Protein AF-A0A9D8NYL5-F1 (afdb_monomer)

Solvent-accessible surface area (backbone atoms only — not comparable to full-atom values): 15376 Å² total; per-residue (Å²): 133,96,67,54,77,64,54,52,49,54,50,53,51,52,52,52,50,53,56,59,52,73,76,62,84,65,88,50,66,69,62,37,53,53,50,50,44,51,47,65,77,65,43,76,79,63,76,81,79,84,83,71,88,75,78,78,80,55,73,66,51,35,35,57,60,34,22,76,71,63,77,41,45,63,69,44,28,70,69,45,48,44,99,87,67,46,71,34,70,37,38,43,72,37,53,55,35,33,56,36,48,75,70,71,47,90,85,84,89,87,77,69,88,89,73,53,70,65,53,35,50,48,51,53,47,55,45,51,64,44,50,71,56,33,53,74,69,71,46,87,82,80,89,74,92,72,94,61,69,62,60,58,39,50,65,72,51,72,48,70,72,93,52,67,42,81,68,43,66,70,57,88,52,66,70,59,27,52,52,53,50,59,54,54,58,69,36,65,43,21,34,37,33,44,48,48,53,91,49,43,67,61,50,30,51,52,44,24,72,72,49,38,83,74,40,48,32,20,39,27,31,38,73,95,46,100,74,47,45,76,52,70,41,29,32,60,58,49,44,60,54,43,74,77,47,87,68,84,58,55,38,41,37,36,36,41,43,41,77,129

Secondary structure (DSSP, 8-state):
----HHHHHHHHHHHHHHHHHTT----SHHHHHHHHII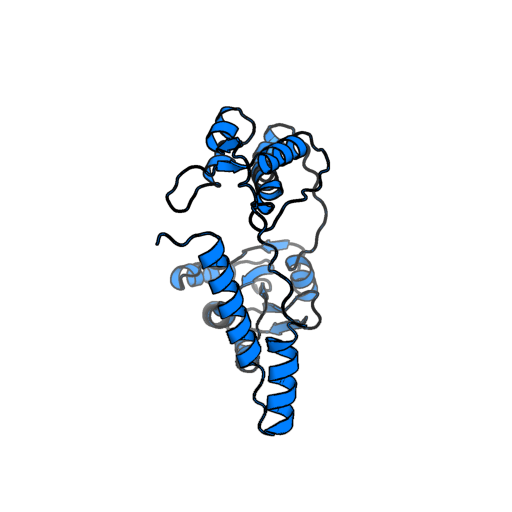IIIS-TT-PPP-----PPPPEEEEHHHHHHTTSS-HHHHHHSB-TTSPBPEEEHHHHHHHHHHHTT--------TTS-TTHHHHHHHHHHT-HHHHHHTT----PPP---SHHHHHHHHTS--SSEEEEEEPPSSHHHHHHHHHHHTT--SEEEEEE-HHHHHHHHHHHHHHHGGG--EEEEESTTSTT-EEEEE-HHHHHHHHHHS---S-EEEEEPPPP-

Nearest PDB structures (foldseek):
  3kwp-assembly1_A-2  TM=9.319E-01  e=5.518E-13  Levilactobacillus brevis ATCC 367
  5hw4-assembly1_A  TM=7.845E-01  e=2.016E-13  Escherichia coli K-12
  5hw4-assembly2_C-2  TM=7.619E-01  e=2.876E-13  Escherichia coli K-12
  5hw4-assembly1_B  TM=7.667E-01  e=2.270E-13  Escherichia coli K-12
  3ffy-assembly1_A-2  TM=9.075E-01  e=1.928E-11  Bacteroides fragilis NCTC 9343

Foldseek 3Di:
DDDDPVSVQVVVQVVVVVVVVVVDDDPDPVVVVVCCCCCPVVVPPDDRPPPDDDDDFAWDAWLVVCCVVVLFPPVLQQVQADPVRHTDIAGPLLVVLSVCVVVVHDDDDDDDPPNPVVSSPPSNCVRCVVVVVCVVVVNDDDDDDDDDPVPVLVVVWPADVPDEAEPEEADPDLVSSLVVLLVQLQAQAKYKYKDFLVCLLVSLVSQCVRNPQQWKKWKWWPPPDPPTDIDIGGSVVVSVVCVVPRDHGIIIIIIHGNDD

Radius of gyration: 28.7 Å; Cα contacts (8 Å, |Δi|>4): 311; chains: 1; bounding box: 84×34×58 Å

Mean predicted aligned error: 17.11 Å

Sequence (260 aa):
MNGSLFDLHESVLTDYENFVRSFFTITDERAREFVERTLFDEAELWPEPLLQLSPSYARAASVDELAAAGTITSEAAALFRTTNGSPFYLYQHQVEALEKALKAESYVVTSGTGSGKSLTYFLPIIDNLIVQQAIANGIRVIPIPGVSSLMPALIASGFPIDSFVFHGFLSPKREERIAELKQLRKEPRTTVIMETPYRLAQVLKDLASVFGESRNLCIAFDVTLPTEEFLRGTPTDLLRRLEKQKRKGEFVIVLGPARR

pLDDT: mean 83.98, std 11.23, range [43.16, 97.5]

Structure (mmCIF, N/CA/C/O backbone):
data_AF-A0A9D8NYL5-F1
#
_entry.id   AF-A0A9D8NYL5-F1
#
loop_
_atom_site.group_PDB
_atom_site.id
_atom_site.type_symbol
_atom_site.label_atom_id
_atom_site.label_alt_id
_atom_site.label_comp_id
_atom_site.label_asym_id
_atom_site.label_entity_id
_atom_site.label_seq_id
_atom_site.pdbx_PDB_ins_code
_atom_site.Cartn_x
_atom_site.Cartn_y
_atom_site.Cartn_z
_atom_site.occupancy
_atom_site.B_iso_or_equiv
_atom_site.auth_seq_id
_atom_site.auth_comp_id
_atom_site.auth_asym_id
_atom_site.auth_atom_id
_atom_site.pdbx_PDB_model_num
ATOM 1 N N . MET A 1 1 ? 42.271 18.006 -10.649 1.00 43.16 1 MET A N 1
ATOM 2 C CA . MET A 1 1 ? 43.424 17.287 -10.075 1.00 43.16 1 MET A CA 1
ATOM 3 C C . MET A 1 1 ? 43.955 16.377 -11.166 1.00 43.16 1 MET A C 1
ATOM 5 O O . MET A 1 1 ? 43.228 15.487 -11.578 1.00 43.16 1 MET A O 1
ATOM 9 N N . ASN A 1 2 ? 45.138 16.681 -11.706 1.00 50.22 2 ASN A N 1
ATOM 10 C CA . ASN A 1 2 ? 45.802 15.871 -12.731 1.00 50.22 2 ASN A CA 1
ATOM 11 C C . ASN A 1 2 ? 46.626 14.785 -12.028 1.00 50.22 2 ASN A C 1
ATOM 13 O O . ASN A 1 2 ? 47.821 14.974 -11.838 1.00 50.22 2 ASN A O 1
ATOM 17 N N . GLY A 1 3 ? 45.971 13.712 -11.587 1.00 59.53 3 GLY A N 1
ATOM 18 C CA . GLY A 1 3 ? 46.656 12.479 -11.194 1.00 59.53 3 GLY A CA 1
ATOM 19 C C . GLY A 1 3 ? 46.652 11.512 -12.374 1.00 59.53 3 GLY A C 1
ATOM 20 O O . GLY A 1 3 ? 45.635 11.392 -13.062 1.00 59.53 3 GLY A O 1
ATOM 21 N N . SER A 1 4 ? 47.781 10.869 -12.650 1.00 78.88 4 SER A N 1
ATOM 22 C CA . SER A 1 4 ? 47.865 9.778 -13.619 1.00 78.88 4 SER A CA 1
ATOM 23 C C . SER A 1 4 ? 47.047 8.563 -13.139 1.00 78.88 4 SER A C 1
ATOM 25 O O . SER A 1 4 ? 46.701 8.457 -11.963 1.00 78.88 4 SER A O 1
ATOM 27 N N . LEU A 1 5 ? 46.729 7.619 -14.037 1.00 70.56 5 LEU A N 1
ATOM 28 C CA . LEU A 1 5 ? 46.086 6.351 -13.649 1.00 70.56 5 LEU A CA 1
ATOM 29 C C . LEU A 1 5 ? 46.926 5.583 -12.610 1.00 70.56 5 LEU A C 1
ATOM 31 O O . LEU A 1 5 ? 46.361 4.890 -11.767 1.00 70.56 5 LEU A O 1
ATOM 35 N N . PHE A 1 6 ? 48.252 5.741 -12.654 1.00 74.56 6 PHE A N 1
ATOM 36 C CA . PHE A 1 6 ? 49.176 5.151 -11.689 1.00 74.56 6 PHE A CA 1
ATOM 37 C C . PHE A 1 6 ? 49.064 5.826 -10.320 1.00 74.56 6 PHE A C 1
ATOM 39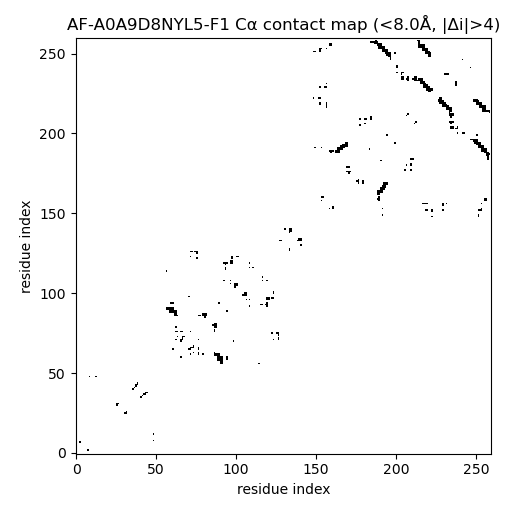 O O . PHE A 1 6 ? 49.033 5.136 -9.310 1.00 74.56 6 PHE A O 1
ATOM 46 N N . ASP A 1 7 ? 48.867 7.144 -10.282 1.00 76.50 7 ASP A N 1
ATOM 47 C CA . ASP A 1 7 ? 48.693 7.887 -9.028 1.00 76.50 7 ASP A CA 1
ATOM 48 C C . ASP A 1 7 ? 47.373 7.488 -8.341 1.00 76.50 7 ASP A C 1
ATOM 50 O O . ASP A 1 7 ? 47.299 7.359 -7.120 1.00 76.50 7 ASP A O 1
ATOM 54 N N . LEU A 1 8 ? 46.316 7.247 -9.131 1.00 76.12 8 LEU A N 1
ATOM 55 C CA . LEU A 1 8 ? 45.049 6.714 -8.624 1.00 76.12 8 LEU A CA 1
ATOM 56 C C . LEU A 1 8 ? 45.215 5.281 -8.104 1.00 76.12 8 LEU A C 1
ATOM 58 O O . LEU A 1 8 ? 44.651 4.938 -7.070 1.00 76.12 8 LEU A O 1
ATOM 62 N N . HIS A 1 9 ? 45.976 4.452 -8.817 1.00 74.25 9 HIS A N 1
ATOM 63 C CA . HIS A 1 9 ? 46.262 3.081 -8.412 1.00 74.25 9 HIS A CA 1
ATOM 64 C C . HIS A 1 9 ? 47.015 3.031 -7.074 1.00 74.25 9 HIS A C 1
ATOM 66 O O . HIS A 1 9 ? 46.570 2.341 -6.158 1.00 74.25 9 HIS A O 1
ATOM 72 N N . GLU A 1 10 ? 48.085 3.817 -6.928 1.00 77.75 10 GLU A N 1
ATOM 73 C CA . GLU A 1 10 ? 48.846 3.929 -5.677 1.00 77.75 10 GLU A CA 1
ATOM 74 C C . GLU A 1 10 ? 47.983 4.458 -4.526 1.00 77.75 10 GLU A C 1
ATOM 76 O O . GLU A 1 10 ? 48.029 3.922 -3.417 1.00 77.75 10 GLU A O 1
ATOM 81 N N . SER A 1 11 ? 47.137 5.460 -4.787 1.00 80.12 11 SER A N 1
ATOM 82 C CA . SER A 1 11 ? 46.210 5.993 -3.783 1.00 80.12 11 SER A CA 1
ATOM 83 C C . SER A 1 11 ? 45.203 4.940 -3.315 1.00 80.12 11 SER A C 1
ATOM 85 O O . SER A 1 11 ? 44.984 4.804 -2.115 1.00 80.12 11 SER A O 1
ATOM 87 N N . VAL A 1 12 ? 44.599 4.181 -4.235 1.00 78.75 12 VAL A N 1
ATOM 88 C CA . VAL A 1 12 ? 43.606 3.145 -3.898 1.00 78.75 12 VAL A CA 1
ATOM 89 C C . VAL A 1 12 ? 44.244 2.003 -3.111 1.00 78.75 12 VAL A C 1
ATOM 91 O O . VAL A 1 12 ? 43.645 1.517 -2.152 1.00 78.75 12 VAL A O 1
ATOM 94 N N . LEU A 1 13 ? 45.458 1.595 -3.488 1.00 74.94 13 LEU A N 1
ATOM 95 C CA . LEU A 1 13 ? 46.224 0.601 -2.741 1.00 74.94 13 LEU A CA 1
ATOM 96 C C . LEU A 1 13 ? 46.518 1.082 -1.320 1.00 74.94 13 LEU A C 1
ATOM 98 O O . LEU A 1 13 ? 46.230 0.362 -0.369 1.00 74.94 13 LEU A O 1
ATOM 102 N N . THR A 1 14 ? 46.998 2.318 -1.175 1.00 79.06 14 THR A N 1
ATOM 103 C CA . THR A 1 14 ? 47.317 2.923 0.128 1.00 79.06 14 THR A CA 1
ATOM 104 C C . THR A 1 14 ? 46.077 3.033 1.023 1.00 79.06 14 THR A C 1
ATOM 106 O O . THR A 1 14 ? 46.125 2.723 2.214 1.00 79.06 14 THR A O 1
ATOM 109 N N . ASP A 1 15 ? 44.936 3.443 0.466 1.00 79.88 15 ASP A N 1
ATOM 110 C CA . ASP A 1 15 ? 43.680 3.557 1.213 1.00 79.88 15 ASP A CA 1
ATOM 111 C C . ASP A 1 15 ? 43.168 2.191 1.683 1.00 79.88 15 ASP A C 1
ATOM 113 O O . ASP A 1 15 ? 42.735 2.040 2.830 1.00 79.88 15 ASP A O 1
ATOM 117 N N . TYR A 1 16 ? 43.245 1.180 0.816 1.00 75.50 16 TYR A N 1
ATOM 118 C CA . TYR A 1 16 ? 42.877 -0.188 1.165 1.00 75.50 16 TYR A CA 1
ATOM 119 C C . TYR A 1 16 ? 43.828 -0.774 2.221 1.00 75.50 16 TYR A C 1
ATOM 121 O O . TYR A 1 16 ? 43.370 -1.412 3.171 1.00 75.50 16 TYR A O 1
ATOM 129 N N . GLU A 1 17 ? 45.127 -0.479 2.123 1.00 75.75 17 GLU A N 1
ATOM 130 C CA . GLU A 1 17 ? 46.135 -0.855 3.115 1.00 75.75 17 GLU A CA 1
ATOM 131 C C . GLU A 1 17 ? 45.796 -0.306 4.505 1.00 75.75 17 GLU A C 1
ATOM 133 O O . GLU A 1 17 ? 45.700 -1.050 5.487 1.00 75.75 17 GLU A O 1
ATOM 138 N N . ASN A 1 18 ? 45.533 0.998 4.576 1.00 79.00 18 ASN A N 1
ATOM 139 C CA . ASN A 1 18 ? 45.166 1.687 5.808 1.00 79.00 18 ASN A CA 1
ATOM 140 C C . ASN A 1 18 ? 43.851 1.161 6.398 1.00 79.00 18 ASN A C 1
ATOM 142 O O . ASN A 1 18 ? 43.742 0.982 7.615 1.00 79.00 18 ASN A O 1
ATOM 146 N N . PHE A 1 19 ? 42.860 0.878 5.548 1.00 79.19 19 PHE A N 1
ATOM 147 C CA . PHE A 1 19 ? 41.596 0.287 5.974 1.00 79.19 19 PHE A CA 1
ATOM 148 C C . PHE A 1 19 ? 41.812 -1.073 6.640 1.00 79.19 19 PHE A C 1
ATOM 150 O O . PHE A 1 19 ? 41.342 -1.282 7.756 1.00 79.19 19 PHE A O 1
ATOM 157 N N . VAL A 1 20 ? 42.562 -1.979 6.012 1.00 74.25 20 VAL A N 1
ATOM 158 C CA . VAL A 1 20 ? 42.833 -3.314 6.565 1.00 74.25 20 VAL A CA 1
ATOM 159 C C . VAL A 1 20 ? 43.641 -3.219 7.863 1.00 74.25 20 VAL A C 1
ATOM 161 O O . VAL A 1 20 ? 43.282 -3.871 8.845 1.00 74.25 20 VAL A O 1
ATOM 164 N N . ARG A 1 21 ? 44.662 -2.347 7.926 1.00 74.06 21 ARG A N 1
ATOM 165 C CA . ARG A 1 21 ? 45.440 -2.086 9.155 1.00 74.06 21 ARG A CA 1
ATOM 166 C C . ARG A 1 21 ? 44.553 -1.665 10.326 1.00 74.06 21 ARG A C 1
ATOM 168 O O . ARG A 1 21 ? 44.798 -2.087 11.452 1.00 74.06 21 ARG A O 1
ATOM 175 N N . SER A 1 22 ? 43.498 -0.891 10.069 1.00 78.19 22 SER A N 1
ATOM 176 C CA . SER A 1 22 ? 42.594 -0.419 11.125 1.00 78.19 22 SER A CA 1
ATOM 177 C C . SER A 1 22 ? 41.859 -1.540 11.880 1.00 78.19 22 SER A C 1
ATOM 179 O O . SER A 1 22 ? 41.421 -1.321 13.009 1.00 78.19 22 SER A O 1
ATOM 181 N N . PHE A 1 23 ? 41.767 -2.751 11.313 1.00 74.56 23 PHE A N 1
ATOM 182 C CA . PHE A 1 23 ? 41.133 -3.904 11.966 1.00 74.56 23 PHE A CA 1
ATOM 183 C C . PHE A 1 23 ? 42.079 -4.716 12.858 1.00 74.56 23 PHE A C 1
ATOM 185 O O . PHE A 1 23 ? 41.606 -5.527 13.657 1.00 74.56 23 PHE A O 1
ATOM 192 N N . PHE A 1 24 ? 43.394 -4.505 12.763 1.00 72.88 24 PHE A N 1
ATOM 193 C CA . PHE A 1 24 ? 44.385 -5.260 13.525 1.00 72.88 24 PHE A CA 1
ATOM 194 C C . PHE A 1 24 ? 45.033 -4.376 14.590 1.00 72.88 24 PHE A C 1
ATOM 196 O O . PHE A 1 24 ? 45.912 -3.570 14.312 1.00 72.88 24 PHE A O 1
ATOM 203 N N . THR A 1 25 ? 44.623 -4.552 15.848 1.00 74.75 25 THR A N 1
ATOM 204 C CA . THR A 1 25 ? 45.358 -4.013 17.003 1.00 74.75 25 THR A CA 1
ATOM 205 C C . THR A 1 25 ? 46.024 -5.176 17.727 1.00 74.75 25 THR A C 1
ATOM 207 O O . THR A 1 25 ? 45.371 -5.899 18.477 1.00 74.75 25 THR A O 1
ATOM 210 N N . ILE A 1 26 ? 47.315 -5.394 17.472 1.00 79.25 26 ILE A N 1
ATOM 211 C CA . ILE A 1 26 ? 48.075 -6.510 18.049 1.00 79.25 26 ILE A CA 1
ATOM 212 C C . ILE A 1 26 ? 48.988 -5.962 19.145 1.00 79.25 26 ILE A C 1
ATOM 214 O O . ILE A 1 26 ? 49.897 -5.186 18.873 1.00 79.25 26 ILE A O 1
ATOM 218 N N . THR A 1 27 ? 48.719 -6.345 20.394 1.00 81.75 27 THR A N 1
ATOM 219 C CA . THR A 1 27 ? 49.459 -5.857 21.573 1.00 81.75 27 THR A CA 1
ATOM 220 C C . THR A 1 27 ? 50.765 -6.620 21.821 1.00 81.75 27 THR A C 1
ATOM 222 O O . THR A 1 27 ? 51.651 -6.098 22.489 1.00 81.75 27 THR A O 1
ATOM 225 N N . ASP A 1 28 ? 50.893 -7.850 21.311 1.00 90.56 28 ASP A N 1
ATOM 226 C CA . ASP A 1 28 ? 52.136 -8.625 21.405 1.00 90.56 28 ASP A CA 1
ATOM 227 C C . ASP A 1 28 ? 53.086 -8.258 20.258 1.00 90.56 28 ASP A C 1
ATOM 229 O O . ASP A 1 28 ? 52.750 -8.408 19.083 1.00 90.56 28 ASP A O 1
ATOM 233 N N . GLU A 1 29 ? 54.285 -7.805 20.619 1.00 86.75 29 GLU A N 1
ATOM 234 C CA . GLU A 1 29 ? 55.286 -7.280 19.687 1.00 86.75 29 GLU A CA 1
ATOM 235 C C . GLU A 1 29 ? 55.712 -8.309 18.629 1.00 86.75 29 GLU A C 1
ATOM 237 O O . GLU A 1 29 ? 55.834 -7.980 17.453 1.00 86.75 29 GLU A O 1
ATOM 242 N N . ARG A 1 30 ? 55.863 -9.584 19.013 1.00 87.56 30 ARG A N 1
ATOM 243 C CA . ARG A 1 30 ? 56.324 -10.643 18.100 1.00 87.56 30 ARG A CA 1
ATOM 244 C C . ARG A 1 30 ? 55.241 -11.030 17.105 1.00 87.56 30 ARG A C 1
ATOM 246 O O . ARG A 1 30 ? 55.533 -11.287 15.940 1.00 87.56 30 ARG A O 1
ATOM 253 N N . ALA A 1 31 ? 53.991 -11.081 17.561 1.00 81.50 31 ALA A N 1
ATOM 254 C CA . ALA A 1 31 ? 52.854 -11.324 16.682 1.00 81.50 31 ALA A CA 1
ATOM 255 C C . ALA A 1 31 ? 52.641 -10.154 15.710 1.00 81.50 31 ALA A C 1
ATOM 257 O O . ALA A 1 31 ? 52.355 -10.387 14.537 1.00 81.50 31 ALA A O 1
ATOM 258 N N . ARG A 1 32 ? 52.826 -8.913 16.178 1.00 84.25 32 ARG A N 1
ATOM 259 C CA . ARG A 1 32 ? 52.748 -7.710 15.344 1.00 84.25 32 ARG A CA 1
ATOM 260 C C . ARG A 1 32 ? 53.822 -7.722 14.257 1.00 84.25 32 ARG A C 1
ATOM 262 O O . ARG A 1 32 ? 53.479 -7.572 13.093 1.00 84.25 32 ARG A O 1
ATOM 269 N N . GLU A 1 33 ? 55.076 -7.989 14.616 1.00 82.75 33 GLU A N 1
ATOM 270 C CA . GLU A 1 33 ? 56.188 -8.090 13.659 1.00 82.75 33 GLU A CA 1
ATOM 271 C C . GLU A 1 33 ? 55.988 -9.219 12.639 1.00 82.75 33 GLU A C 1
ATOM 273 O O . GLU A 1 33 ? 56.252 -9.035 11.453 1.00 82.75 33 GLU A O 1
ATOM 278 N N . PHE A 1 34 ? 55.495 -10.386 13.071 1.00 82.75 34 PHE A N 1
ATOM 279 C CA . PHE A 1 34 ? 55.202 -11.499 12.165 1.00 82.75 34 PHE A CA 1
ATOM 280 C C . PHE A 1 34 ? 54.106 -11.139 11.155 1.00 82.75 34 PHE A C 1
ATOM 282 O O . PHE A 1 34 ? 54.269 -11.373 9.960 1.00 82.75 34 PHE A O 1
ATOM 289 N N . VAL A 1 35 ? 53.008 -10.546 11.633 1.00 76.75 35 VAL A N 1
ATOM 290 C CA . VAL A 1 35 ? 51.884 -10.135 10.786 1.00 76.75 35 VAL A CA 1
ATOM 291 C C . VAL A 1 35 ? 52.295 -9.000 9.851 1.00 76.75 35 VAL A C 1
ATOM 293 O O . VAL A 1 35 ? 51.979 -9.063 8.672 1.00 76.75 35 VAL A O 1
ATOM 296 N N . GLU A 1 36 ? 53.040 -7.997 10.319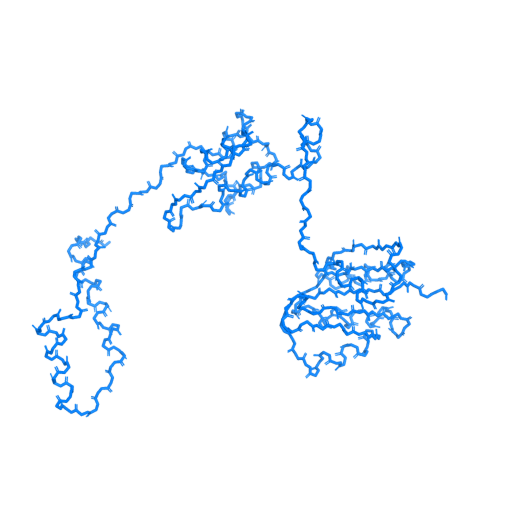 1.00 78.06 36 GLU A N 1
ATOM 297 C CA . GLU A 1 36 ? 53.541 -6.922 9.455 1.00 78.06 36 GLU A CA 1
ATOM 298 C C . GLU A 1 36 ? 54.456 -7.468 8.346 1.00 78.06 36 GLU A C 1
ATOM 300 O O . GLU A 1 36 ? 54.247 -7.158 7.174 1.00 78.06 36 GLU A O 1
ATOM 305 N N . ARG A 1 37 ? 55.402 -8.351 8.680 1.00 77.75 37 ARG A N 1
ATOM 306 C CA . ARG A 1 37 ? 56.305 -8.949 7.687 1.00 77.75 37 ARG A CA 1
ATOM 307 C C . ARG A 1 37 ? 55.551 -9.762 6.630 1.00 77.75 37 ARG A C 1
ATOM 309 O O . ARG A 1 37 ? 55.748 -9.552 5.438 1.00 77.75 37 ARG A O 1
ATOM 316 N N . THR A 1 38 ? 54.660 -10.661 7.044 1.00 73.31 38 THR A N 1
ATOM 317 C CA . THR A 1 38 ? 53.921 -11.523 6.105 1.00 73.31 38 THR A CA 1
ATOM 318 C C . THR A 1 38 ? 52.894 -10.745 5.274 1.00 73.31 38 THR A C 1
ATOM 320 O O . THR A 1 38 ? 52.685 -11.043 4.101 1.00 73.31 38 THR A O 1
ATOM 323 N N . LEU A 1 39 ? 52.270 -9.704 5.835 1.00 68.75 39 LEU A N 1
ATOM 324 C CA . LEU A 1 39 ? 51.302 -8.892 5.097 1.00 68.75 39 LEU A CA 1
ATOM 325 C C . LEU A 1 39 ? 51.950 -7.941 4.091 1.00 68.75 39 LEU A C 1
ATOM 327 O O . LEU A 1 39 ? 51.399 -7.767 3.006 1.00 68.75 39 LEU A O 1
ATOM 331 N N . PHE A 1 40 ? 53.060 -7.291 4.446 1.00 67.06 40 PHE A N 1
ATOM 332 C CA . PHE A 1 40 ? 53.574 -6.146 3.685 1.00 67.06 40 PHE A CA 1
ATOM 333 C C . PHE A 1 40 ? 54.871 -6.443 2.931 1.00 67.06 40 PHE A C 1
ATOM 335 O O . PHE A 1 40 ? 55.012 -5.972 1.806 1.00 67.06 40 PHE A O 1
ATOM 342 N N . ASP A 1 41 ? 55.772 -7.260 3.484 1.00 67.25 41 ASP A N 1
ATOM 343 C CA . ASP A 1 41 ? 57.029 -7.599 2.800 1.00 67.25 41 ASP A CA 1
ATOM 344 C C . ASP A 1 41 ? 56.838 -8.762 1.814 1.00 67.25 41 ASP A C 1
ATOM 346 O O . ASP A 1 41 ? 57.447 -8.786 0.745 1.00 67.25 41 ASP A O 1
ATOM 350 N N . GLU A 1 42 ? 55.970 -9.721 2.156 1.00 67.75 42 GLU A N 1
ATOM 351 C CA . GLU A 1 42 ? 55.671 -10.901 1.325 1.00 67.75 42 GLU A CA 1
ATOM 352 C C . GLU A 1 42 ? 54.437 -10.699 0.418 1.00 67.75 42 GLU A C 1
ATOM 354 O O . GLU A 1 42 ? 54.166 -11.526 -0.451 1.00 67.75 42 GLU A O 1
ATOM 359 N N . ALA A 1 43 ? 53.721 -9.576 0.582 1.00 59.31 43 ALA A N 1
ATOM 360 C CA . ALA A 1 43 ? 52.570 -9.137 -0.219 1.00 59.31 43 ALA A CA 1
ATOM 361 C C . ALA A 1 43 ? 51.434 -10.173 -0.396 1.00 59.31 43 ALA A C 1
ATOM 363 O O . ALA A 1 43 ? 50.641 -10.075 -1.333 1.00 59.31 43 ALA A O 1
ATOM 364 N N . GLU A 1 44 ? 51.298 -11.146 0.511 1.00 61.59 44 GLU A N 1
ATOM 365 C CA . GLU A 1 44 ? 50.371 -12.278 0.345 1.00 61.59 44 GLU A CA 1
ATOM 366 C C . GLU A 1 44 ? 48.879 -11.892 0.341 1.00 61.59 44 GLU A C 1
ATOM 368 O O . GLU A 1 44 ? 48.044 -12.670 -0.123 1.00 61.59 44 GLU A O 1
ATOM 373 N N . LEU A 1 45 ? 48.518 -10.700 0.831 1.00 59.47 45 LEU A N 1
ATOM 374 C CA . LEU A 1 45 ? 47.121 -10.276 0.990 1.00 59.47 45 LEU A CA 1
ATOM 375 C C . LEU A 1 45 ? 46.652 -9.166 0.032 1.00 59.47 45 LEU A C 1
ATOM 377 O O . LEU A 1 45 ? 45.487 -8.764 0.104 1.00 59.47 45 LEU A O 1
ATOM 381 N N . TRP A 1 46 ? 47.497 -8.723 -0.907 1.00 65.19 46 TRP A N 1
ATOM 382 C CA . TRP A 1 46 ? 47.186 -7.633 -1.845 1.00 65.19 46 TRP A CA 1
ATOM 383 C C . TRP A 1 46 ? 47.217 -8.124 -3.301 1.00 65.19 46 TRP A C 1
ATOM 385 O O . TRP A 1 46 ? 48.230 -7.974 -3.983 1.00 65.19 46 TRP A O 1
ATOM 395 N N . PRO A 1 47 ? 46.134 -8.721 -3.830 1.00 59.31 47 PRO A N 1
ATOM 396 C CA . PRO A 1 47 ? 46.043 -8.919 -5.272 1.00 59.31 47 PRO A CA 1
ATOM 397 C C . PRO A 1 47 ? 46.038 -7.551 -5.973 1.00 59.31 47 PRO A C 1
ATOM 399 O O . PRO A 1 47 ? 45.414 -6.612 -5.470 1.00 59.31 47 PRO A O 1
ATOM 402 N N . GLU A 1 48 ? 46.694 -7.431 -7.135 1.00 59.25 48 GLU A N 1
ATOM 403 C CA . GLU A 1 48 ? 46.638 -6.191 -7.922 1.00 59.25 48 GLU A CA 1
ATOM 404 C C . GLU A 1 48 ? 45.169 -5.792 -8.157 1.00 59.25 48 GLU A C 1
ATOM 406 O O . GLU A 1 48 ? 44.375 -6.619 -8.629 1.00 59.25 48 GLU A O 1
ATOM 411 N N . PRO A 1 49 ? 44.758 -4.554 -7.821 1.00 58.25 49 PRO A N 1
ATOM 412 C CA . PRO A 1 49 ? 43.376 -4.145 -7.979 1.00 58.25 49 PRO A CA 1
ATOM 413 C C . PRO A 1 49 ? 43.014 -4.186 -9.461 1.00 58.25 49 PRO A C 1
ATOM 415 O O . PRO A 1 49 ? 43.637 -3.534 -10.301 1.00 58.25 49 PRO A O 1
ATOM 418 N N . LEU A 1 50 ? 41.972 -4.954 -9.778 1.00 61.38 50 LEU A N 1
ATOM 419 C CA . LEU A 1 50 ? 41.456 -5.075 -11.133 1.00 61.38 50 LEU A CA 1
ATOM 420 C C . LEU A 1 50 ? 40.817 -3.743 -11.563 1.00 61.38 50 LEU A C 1
ATOM 422 O O . LEU A 1 50 ? 39.630 -3.496 -11.345 1.00 61.38 50 LEU A O 1
ATOM 426 N N . LEU A 1 51 ? 41.607 -2.872 -12.188 1.00 58.94 51 LEU A N 1
ATOM 427 C CA . LEU A 1 51 ? 41.133 -1.632 -12.797 1.00 58.94 51 LEU A CA 1
ATOM 428 C C . LEU A 1 51 ? 40.450 -1.947 -14.133 1.00 58.94 51 LEU A C 1
ATOM 430 O O . LEU A 1 51 ? 41.075 -1.972 -15.192 1.00 58.94 51 LEU A O 1
ATOM 434 N N . GLN A 1 52 ? 39.142 -2.197 -14.086 1.00 60.16 52 GLN A N 1
ATOM 435 C CA . GLN A 1 52 ? 38.335 -2.437 -15.278 1.00 60.16 52 GLN A CA 1
ATOM 436 C C . GLN A 1 52 ? 37.654 -1.145 -15.752 1.00 60.16 52 GLN A C 1
ATOM 438 O O . GLN A 1 52 ? 36.803 -0.579 -15.063 1.00 60.16 52 GLN A O 1
ATOM 443 N N . LEU A 1 53 ? 37.965 -0.707 -16.976 1.00 53.59 53 LEU A N 1
ATOM 444 C CA . LEU A 1 53 ? 37.195 0.332 -17.662 1.00 53.59 53 LEU A CA 1
ATOM 445 C C . LEU A 1 53 ? 35.809 -0.230 -18.003 1.00 53.59 53 LEU A C 1
ATOM 447 O O . LEU A 1 53 ? 35.667 -1.059 -18.900 1.00 53.59 53 LEU A O 1
ATOM 451 N N . SER A 1 54 ? 34.784 0.205 -17.274 1.00 57.59 54 SER A N 1
ATOM 452 C CA . SER A 1 54 ? 33.392 -0.092 -17.618 1.00 57.59 54 SER A CA 1
ATOM 453 C C . SER A 1 54 ? 32.909 0.949 -18.628 1.00 57.59 54 SER A C 1
ATOM 455 O O . SER A 1 54 ? 32.740 2.108 -18.243 1.00 57.59 54 SER A O 1
ATOM 457 N N . PRO A 1 55 ? 32.711 0.600 -19.912 1.00 59.19 55 PRO A N 1
ATOM 458 C CA . PRO A 1 55 ? 32.194 1.554 -20.880 1.00 59.19 55 PRO A CA 1
ATOM 459 C C . PRO A 1 55 ? 30.812 2.051 -20.445 1.00 59.19 55 PRO A C 1
ATOM 461 O O . PRO A 1 55 ? 29.966 1.279 -19.987 1.00 59.19 55 PRO A O 1
ATOM 464 N N . SER A 1 56 ? 30.585 3.355 -20.590 1.00 66.06 56 SER A N 1
ATOM 465 C CA . SER A 1 56 ? 29.288 3.980 -20.339 1.00 66.06 56 SER A CA 1
ATOM 466 C C . SER A 1 56 ? 28.212 3.326 -21.208 1.00 66.06 56 SER A C 1
ATOM 468 O O . SER A 1 56 ? 28.424 3.109 -22.401 1.00 66.06 56 SER A O 1
ATOM 470 N N . TYR A 1 57 ? 27.041 3.039 -20.638 1.00 76.75 57 TYR A N 1
ATOM 471 C CA . TYR A 1 57 ? 25.922 2.497 -21.410 1.00 76.75 57 TYR A CA 1
ATOM 472 C C . TYR A 1 57 ? 25.530 3.452 -22.548 1.00 76.75 57 TYR A C 1
ATOM 474 O O . TYR A 1 57 ? 25.358 4.654 -22.329 1.00 76.75 57 TYR A O 1
ATOM 482 N N . ALA A 1 58 ? 25.355 2.908 -23.755 1.00 82.50 58 ALA A N 1
ATOM 483 C CA . ALA A 1 58 ? 24.919 3.677 -24.915 1.00 82.50 58 ALA A CA 1
ATOM 484 C C . ALA A 1 58 ? 23.512 4.251 -24.684 1.00 82.50 58 ALA A C 1
ATOM 486 O O . ALA A 1 58 ? 22.592 3.519 -24.306 1.00 82.50 58 ALA A O 1
ATOM 487 N N . ARG A 1 59 ? 23.352 5.563 -24.889 1.00 87.75 59 ARG A N 1
ATOM 488 C CA . ARG A 1 59 ? 22.048 6.246 -24.895 1.00 87.75 59 ARG A CA 1
ATOM 489 C C . ARG A 1 59 ? 21.327 5.940 -26.207 1.00 87.75 59 ARG A C 1
ATOM 491 O O . ARG A 1 59 ? 21.984 5.833 -27.236 1.00 87.75 59 ARG A O 1
ATOM 498 N N . ALA A 1 60 ? 20.005 5.819 -26.147 1.00 91.19 60 ALA A N 1
ATOM 499 C CA . ALA A 1 60 ? 19.176 5.509 -27.308 1.00 91.19 60 ALA A CA 1
ATOM 500 C C . ALA A 1 60 ? 18.183 6.633 -27.611 1.00 91.19 60 ALA A C 1
ATOM 502 O O . ALA A 1 60 ? 18.393 7.384 -28.555 1.00 91.19 60 ALA A O 1
ATOM 503 N N . ALA A 1 61 ? 17.145 6.784 -26.788 1.00 93.50 61 ALA A N 1
ATOM 504 C CA . ALA A 1 61 ? 16.094 7.779 -26.989 1.00 93.50 61 ALA A CA 1
ATOM 505 C C . ALA A 1 61 ? 15.589 8.330 -25.653 1.00 93.50 61 ALA A C 1
ATOM 507 O O . ALA A 1 61 ? 15.678 7.672 -24.611 1.00 93.50 61 ALA A O 1
ATOM 508 N N . SER A 1 62 ? 15.048 9.539 -25.678 1.00 96.19 62 SER A N 1
ATOM 509 C CA . SER A 1 62 ? 14.278 10.112 -24.579 1.00 96.19 62 SER A CA 1
ATOM 510 C C . SER A 1 62 ? 12.842 9.601 -24.565 1.00 96.19 62 SER A C 1
ATOM 512 O O . SER A 1 62 ? 12.298 9.170 -25.580 1.00 96.19 62 SER A O 1
ATOM 514 N N . VAL A 1 63 ? 12.195 9.681 -23.403 1.00 94.31 63 VAL A N 1
ATOM 515 C CA . VAL A 1 63 ? 10.773 9.322 -23.281 1.00 94.31 63 VAL A CA 1
ATOM 516 C C . VAL A 1 63 ? 9.860 10.201 -24.147 1.00 94.31 63 VAL A C 1
ATOM 518 O O . VAL A 1 63 ? 8.824 9.728 -24.595 1.00 94.31 63 VAL A O 1
ATOM 521 N N . ASP A 1 64 ? 10.255 11.441 -24.447 1.00 97.00 64 ASP A N 1
ATOM 522 C CA . ASP A 1 64 ? 9.478 12.329 -25.321 1.00 97.00 64 ASP A CA 1
ATOM 523 C C . ASP A 1 64 ? 9.604 11.926 -26.791 1.00 97.00 64 ASP A C 1
ATOM 525 O O . ASP A 1 64 ? 8.610 11.913 -27.512 1.00 97.00 64 ASP A O 1
ATOM 529 N N . GLU A 1 65 ? 10.803 11.533 -27.229 1.00 96.75 65 GLU A N 1
ATOM 530 C CA . GLU A 1 65 ? 11.010 10.979 -28.572 1.00 96.75 65 GLU A CA 1
ATOM 531 C C . GLU A 1 65 ? 10.238 9.667 -28.750 1.00 96.75 65 GLU A C 1
ATOM 533 O O . GLU A 1 65 ? 9.616 9.455 -29.789 1.00 96.75 65 GLU A O 1
ATOM 538 N N . LEU A 1 66 ? 10.213 8.815 -27.720 1.00 93.94 66 LEU A N 1
ATOM 539 C CA . LEU A 1 66 ? 9.436 7.574 -27.738 1.00 93.94 66 LEU A CA 1
ATOM 540 C C . LEU A 1 66 ? 7.925 7.826 -27.758 1.00 93.94 66 LEU A C 1
ATOM 542 O O . LEU A 1 66 ? 7.210 7.113 -28.459 1.00 93.94 66 LEU A O 1
ATOM 546 N N . ALA A 1 67 ? 7.434 8.839 -27.040 1.00 92.94 67 ALA A N 1
ATOM 547 C CA . ALA A 1 67 ? 6.026 9.223 -27.098 1.00 92.94 67 ALA A CA 1
ATOM 548 C C . ALA A 1 67 ? 5.643 9.820 -28.457 1.00 92.94 67 ALA A C 1
ATOM 550 O O . ALA A 1 67 ? 4.617 9.457 -29.026 1.00 92.94 67 ALA A O 1
ATOM 551 N N . ALA A 1 68 ? 6.494 10.680 -29.023 1.00 95.25 68 ALA A N 1
ATOM 552 C CA . ALA A 1 68 ? 6.287 11.245 -30.354 1.00 95.25 68 ALA A CA 1
ATOM 553 C C . ALA A 1 68 ? 6.279 10.166 -31.452 1.00 95.25 68 ALA A C 1
ATOM 555 O O . ALA A 1 68 ? 5.540 10.284 -32.428 1.00 95.25 68 ALA A O 1
ATOM 556 N N . ALA A 1 69 ? 7.067 9.102 -31.277 1.00 92.81 69 ALA A N 1
ATOM 557 C CA . ALA A 1 69 ? 7.072 7.932 -32.151 1.00 92.81 69 ALA A CA 1
ATOM 558 C C . ALA A 1 69 ? 5.882 6.976 -31.921 1.00 92.81 69 ALA A C 1
ATOM 560 O O . ALA A 1 69 ? 5.715 6.025 -32.683 1.00 92.81 69 ALA A O 1
ATOM 561 N N . GLY A 1 70 ? 5.061 7.205 -30.889 1.00 88.38 70 GLY A N 1
ATOM 562 C CA . GLY A 1 70 ? 3.947 6.331 -30.509 1.00 88.38 70 GLY A CA 1
ATOM 563 C C . GLY A 1 70 ? 4.371 5.021 -29.836 1.00 88.38 70 GLY A C 1
ATOM 564 O O . GLY A 1 70 ? 3.549 4.122 -29.686 1.00 88.38 70 GLY A O 1
ATOM 565 N N . THR A 1 71 ? 5.641 4.895 -29.439 1.00 88.81 71 THR A N 1
ATOM 566 C CA . THR A 1 71 ? 6.177 3.713 -28.746 1.00 88.81 71 THR A CA 1
ATOM 567 C C . THR A 1 71 ? 5.680 3.631 -27.303 1.00 88.81 71 THR A C 1
ATOM 569 O O . THR A 1 71 ? 5.503 2.538 -26.778 1.00 88.81 71 THR A O 1
ATOM 572 N N . ILE A 1 72 ? 5.457 4.781 -26.665 1.00 89.06 72 ILE A N 1
ATOM 573 C CA . ILE A 1 72 ? 4.792 4.906 -25.361 1.00 89.06 72 ILE A CA 1
ATOM 574 C C . ILE A 1 72 ? 3.746 6.015 -25.433 1.00 89.06 72 ILE A C 1
ATOM 576 O O . ILE A 1 72 ? 3.746 6.836 -26.350 1.00 89.06 72 ILE A O 1
ATOM 580 N N . THR A 1 73 ? 2.868 6.074 -24.445 1.00 87.19 73 THR A N 1
ATOM 581 C CA . THR A 1 73 ? 1.900 7.159 -24.293 1.00 87.19 73 THR A CA 1
ATOM 582 C C . THR A 1 73 ? 2.565 8.467 -23.846 1.00 87.19 73 THR A C 1
ATOM 584 O O . THR A 1 73 ? 3.573 8.481 -23.130 1.00 87.19 73 THR A O 1
ATOM 587 N N . SER A 1 74 ? 1.972 9.600 -24.232 1.00 87.38 74 SER A N 1
ATOM 588 C CA . SER A 1 74 ? 2.401 10.933 -23.781 1.00 87.38 74 SER A CA 1
ATOM 589 C C . SER A 1 74 ? 2.283 11.085 -22.260 1.00 87.38 74 SER A C 1
ATOM 591 O O . SER A 1 74 ? 3.093 11.762 -21.625 1.00 87.38 74 SER A O 1
ATOM 593 N N . GLU A 1 75 ? 1.293 10.425 -21.661 1.00 85.50 75 GLU A N 1
ATOM 594 C CA . GLU A 1 75 ? 1.057 10.362 -20.223 1.00 85.50 75 GLU A CA 1
ATOM 595 C C . GLU A 1 75 ? 2.171 9.599 -19.505 1.00 85.50 75 GLU A C 1
ATOM 597 O O . GLU A 1 75 ? 2.680 10.081 -18.491 1.00 85.50 75 GLU A O 1
ATOM 602 N N . ALA A 1 76 ? 2.602 8.450 -20.042 1.00 86.44 76 ALA A N 1
ATOM 603 C CA . ALA A 1 76 ? 3.760 7.742 -19.514 1.00 86.44 76 ALA A CA 1
ATOM 604 C C . ALA A 1 76 ? 5.009 8.623 -19.603 1.00 86.44 76 ALA A C 1
ATOM 606 O O . ALA A 1 76 ? 5.689 8.810 -18.595 1.00 86.44 76 ALA A O 1
ATOM 607 N N . ALA A 1 77 ? 5.279 9.250 -20.753 1.00 90.88 77 ALA A N 1
ATOM 608 C CA . ALA A 1 77 ? 6.424 10.149 -20.895 1.00 90.88 77 ALA A CA 1
ATOM 609 C C . ALA A 1 77 ? 6.421 11.284 -19.855 1.00 90.88 77 ALA A C 1
ATOM 611 O O . ALA A 1 77 ? 7.459 11.558 -19.248 1.00 90.88 77 ALA A O 1
ATOM 612 N N . ALA A 1 78 ? 5.259 11.880 -19.569 1.00 89.00 78 ALA A N 1
ATOM 613 C CA . ALA A 1 78 ? 5.110 12.939 -18.570 1.00 89.00 78 ALA A CA 1
ATOM 614 C C . ALA A 1 78 ? 5.469 12.508 -17.132 1.00 89.00 78 ALA A C 1
ATOM 616 O O . ALA A 1 78 ? 5.860 13.357 -16.330 1.00 89.00 78 ALA A O 1
ATOM 617 N N . LEU A 1 79 ? 5.378 11.214 -16.805 1.00 87.62 79 LEU A N 1
ATOM 618 C CA . LEU A 1 79 ? 5.768 10.671 -15.497 1.00 87.62 79 LEU A CA 1
ATOM 619 C C . LEU A 1 79 ? 7.285 10.478 -15.367 1.00 87.62 79 LEU A C 1
ATOM 621 O O . LEU A 1 79 ? 7.840 10.617 -14.276 1.00 87.62 79 LEU A O 1
ATOM 625 N N . PHE A 1 80 ? 7.975 10.179 -16.468 1.00 89.56 80 PHE A N 1
ATOM 626 C CA . PHE A 1 80 ? 9.417 9.927 -16.473 1.00 89.56 80 PHE A CA 1
ATOM 627 C C . PHE A 1 80 ? 10.201 11.213 -16.755 1.00 89.56 80 PHE A C 1
ATOM 629 O O . PHE A 1 80 ? 10.708 11.454 -17.855 1.00 89.56 80 PHE A O 1
ATOM 636 N N . ARG A 1 81 ? 10.319 12.046 -15.717 1.00 91.25 81 ARG A N 1
ATOM 637 C CA . ARG A 1 81 ? 11.098 13.293 -15.716 1.00 91.25 81 ARG A CA 1
ATOM 638 C C . ARG A 1 81 ? 12.247 13.237 -14.716 1.00 91.25 81 ARG A C 1
ATOM 640 O O . ARG A 1 81 ? 12.185 12.545 -13.702 1.00 91.25 81 ARG A O 1
ATOM 647 N N . THR A 1 82 ? 13.310 13.977 -14.992 1.00 87.50 82 THR A N 1
ATOM 648 C CA . THR A 1 82 ? 14.379 14.248 -14.024 1.00 87.50 82 THR A CA 1
ATOM 649 C C . THR A 1 82 ? 13.901 15.246 -12.961 1.00 87.50 82 THR A C 1
ATOM 651 O O . THR A 1 82 ? 12.855 15.877 -13.098 1.00 87.50 82 THR A O 1
ATOM 654 N N . THR A 1 83 ? 14.673 15.436 -11.888 1.00 83.12 83 THR A N 1
ATOM 655 C CA . THR A 1 83 ? 14.315 16.349 -10.780 1.00 83.12 83 THR A CA 1
ATOM 656 C C . THR A 1 83 ? 14.157 17.813 -11.201 1.00 83.12 83 THR A C 1
ATOM 658 O O . THR A 1 83 ? 13.449 18.568 -10.545 1.00 83.12 83 THR A O 1
ATOM 661 N N . ASN A 1 84 ? 14.792 18.212 -12.303 1.00 88.88 84 ASN A N 1
ATOM 662 C CA . ASN A 1 84 ? 14.662 19.528 -12.932 1.00 88.88 84 ASN A CA 1
ATOM 663 C C . ASN A 1 84 ? 13.579 19.579 -14.031 1.00 88.88 84 ASN A C 1
ATOM 665 O O . ASN A 1 84 ? 13.479 20.581 -14.731 1.00 88.88 84 ASN A O 1
ATOM 669 N N . GLY A 1 85 ? 12.780 18.520 -14.198 1.00 87.62 85 GLY A N 1
ATOM 670 C CA . GLY A 1 85 ? 11.662 18.469 -15.143 1.00 87.62 85 GLY A CA 1
ATOM 671 C C . GLY A 1 85 ? 12.033 18.128 -16.590 1.00 87.62 85 GLY A C 1
ATOM 672 O O . GLY A 1 85 ? 11.141 18.060 -17.431 1.00 87.62 85 GLY A O 1
ATOM 673 N N . SER A 1 86 ? 13.310 17.892 -16.904 1.00 92.94 86 SER A N 1
ATOM 674 C CA . SER A 1 86 ? 13.731 17.436 -18.236 1.00 92.94 86 SER A CA 1
ATOM 675 C C . SER A 1 86 ? 13.270 15.992 -18.519 1.00 92.94 86 SER A C 1
ATOM 677 O O . SER A 1 86 ? 13.089 15.204 -17.585 1.00 92.94 86 SER A O 1
ATOM 679 N N . PRO A 1 87 ? 13.084 15.604 -19.795 1.00 94.00 87 PRO A N 1
ATOM 680 C CA . PRO A 1 87 ? 12.735 14.232 -20.146 1.00 94.00 87 PRO A CA 1
ATOM 681 C C . PRO A 1 87 ? 13.852 13.254 -19.781 1.00 94.00 87 PRO A C 1
ATOM 683 O O . PRO A 1 87 ? 15.043 13.533 -19.950 1.00 94.00 87 PRO A O 1
ATOM 686 N N . PHE A 1 88 ? 13.463 12.077 -19.291 1.00 92.38 88 PHE A N 1
ATOM 687 C CA . PHE A 1 88 ? 14.413 11.011 -19.014 1.00 92.38 88 PHE A CA 1
ATOM 688 C C . PHE A 1 88 ? 14.954 10.420 -20.325 1.00 92.38 88 PHE A C 1
ATOM 690 O O . PHE A 1 88 ? 14.186 10.090 -21.228 1.00 92.38 88 PHE A O 1
ATOM 697 N N . TYR A 1 89 ? 16.274 10.256 -20.419 1.00 93.50 89 TYR A N 1
ATOM 698 C CA . TYR A 1 89 ? 16.921 9.565 -21.536 1.00 93.50 89 TYR A CA 1
ATOM 699 C C . TYR A 1 89 ? 17.170 8.103 -21.187 1.00 93.50 89 TYR A C 1
ATOM 701 O O . TYR A 1 89 ? 17.768 7.804 -20.152 1.00 93.50 89 TYR A O 1
ATOM 709 N N . LEU A 1 90 ? 16.764 7.194 -22.064 1.00 92.62 90 LEU A N 1
ATOM 710 C CA . LEU A 1 90 ? 16.953 5.763 -21.888 1.00 92.62 90 LEU A CA 1
ATOM 711 C C . LEU A 1 90 ? 18.250 5.286 -22.540 1.00 92.62 90 LEU A C 1
ATOM 713 O O . LEU A 1 90 ? 18.756 5.853 -23.513 1.00 92.62 90 LEU A O 1
ATOM 717 N N . TYR A 1 91 ? 18.797 4.220 -21.974 1.00 92.44 91 TYR A N 1
ATOM 718 C CA . TYR A 1 91 ? 19.878 3.450 -22.564 1.00 92.44 91 TYR A CA 1
ATOM 719 C C . TYR A 1 91 ? 19.335 2.423 -23.558 1.00 92.44 91 TYR A C 1
ATOM 721 O O . TYR A 1 91 ? 18.193 1.983 -23.449 1.00 92.44 91 TYR A O 1
ATOM 729 N N . GLN A 1 92 ? 20.190 1.982 -24.478 1.00 90.50 92 GLN A N 1
ATOM 730 C CA . GLN A 1 92 ? 19.858 1.021 -25.532 1.00 90.50 92 GLN A CA 1
ATOM 731 C C . GLN A 1 92 ? 19.127 -0.223 -25.003 1.00 90.50 92 GLN A C 1
ATOM 733 O O . GLN A 1 92 ? 18.024 -0.529 -25.440 1.00 90.50 92 GLN A O 1
ATOM 738 N N . HIS A 1 93 ? 19.668 -0.864 -23.965 1.00 90.75 93 HIS A N 1
ATOM 739 C CA . HIS A 1 93 ? 19.060 -2.050 -23.351 1.00 90.75 93 HIS A CA 1
ATOM 740 C C . HIS A 1 93 ? 17.666 -1.802 -22.739 1.00 90.75 93 HIS A C 1
ATOM 742 O O . HIS A 1 93 ? 16.887 -2.739 -22.584 1.00 90.75 93 HIS A O 1
ATOM 748 N N . GLN A 1 94 ? 17.342 -0.560 -22.359 1.00 93.81 94 GLN A N 1
ATOM 749 C CA . GLN A 1 94 ? 16.017 -0.197 -21.845 1.00 93.81 94 GLN A CA 1
ATOM 750 C C . GLN A 1 94 ? 15.002 -0.048 -22.973 1.00 93.81 94 GLN A C 1
ATOM 752 O O . GLN A 1 94 ? 13.872 -0.501 -22.816 1.00 93.81 94 GLN A O 1
ATOM 757 N N . VAL A 1 95 ? 15.413 0.528 -24.105 1.00 93.19 95 VAL A N 1
ATOM 758 C CA . VAL A 1 95 ? 14.573 0.622 -25.307 1.00 93.19 95 VAL A CA 1
ATOM 759 C C . VAL A 1 95 ? 14.323 -0.769 -25.892 1.00 93.19 95 VAL A C 1
ATOM 761 O O . VAL A 1 95 ? 13.179 -1.124 -26.143 1.00 93.19 95 VAL A O 1
ATOM 764 N N . GLU A 1 96 ? 15.351 -1.611 -25.992 1.00 91.94 96 GLU A N 1
ATOM 765 C CA . GLU A 1 96 ? 15.207 -2.994 -26.472 1.00 91.94 96 GLU A CA 1
ATOM 766 C C . GLU A 1 96 ? 14.273 -3.830 -25.585 1.00 91.94 96 GLU A C 1
ATOM 768 O O . GLU A 1 96 ? 13.461 -4.614 -26.077 1.00 91.94 96 GLU A O 1
ATOM 773 N N . ALA A 1 97 ? 14.361 -3.657 -24.263 1.00 90.31 97 ALA A N 1
ATOM 774 C CA . ALA A 1 97 ? 13.455 -4.311 -23.325 1.00 90.31 97 ALA A CA 1
ATOM 775 C C . ALA A 1 97 ? 12.010 -3.809 -23.468 1.00 90.31 97 ALA A C 1
ATOM 777 O O . ALA A 1 97 ? 11.082 -4.616 -23.440 1.00 90.31 97 ALA A O 1
ATOM 778 N N . LEU A 1 98 ? 11.819 -2.500 -23.656 1.00 90.44 98 LEU A N 1
ATOM 779 C CA . LEU A 1 98 ? 10.511 -1.902 -23.921 1.00 90.44 98 LEU A CA 1
ATOM 780 C C . LEU A 1 98 ? 9.899 -2.457 -25.216 1.00 90.44 98 LEU A C 1
ATOM 782 O O . LEU A 1 98 ? 8.752 -2.891 -25.207 1.00 90.44 98 LEU A O 1
ATOM 786 N N . GLU A 1 99 ? 10.660 -2.524 -26.306 1.00 90.38 99 GLU A N 1
ATOM 787 C CA . GLU A 1 99 ? 10.191 -3.089 -27.577 1.00 90.38 99 GLU A CA 1
ATOM 788 C C . GLU A 1 99 ? 9.782 -4.561 -27.451 1.00 90.38 99 GLU A C 1
ATOM 790 O O . GLU A 1 99 ? 8.772 -4.979 -28.020 1.00 90.38 99 GLU A O 1
ATOM 795 N N . LYS A 1 100 ? 10.544 -5.353 -26.686 1.00 89.06 100 LYS A N 1
ATOM 796 C CA . LYS A 1 100 ? 10.195 -6.747 -26.371 1.00 89.06 100 LYS A CA 1
ATOM 797 C C . LYS A 1 100 ? 8.908 -6.833 -25.555 1.00 89.06 100 LYS A C 1
ATOM 799 O O . LYS A 1 100 ? 8.035 -7.635 -25.882 1.00 89.06 100 LYS A O 1
ATOM 804 N N . ALA A 1 101 ? 8.760 -5.977 -24.544 1.00 84.25 101 ALA A N 1
ATOM 805 C CA . ALA A 1 101 ? 7.553 -5.905 -23.726 1.00 84.25 101 ALA A CA 1
ATOM 806 C C . ALA A 1 101 ? 6.310 -5.551 -24.563 1.00 84.25 101 ALA A C 1
ATOM 808 O O . ALA A 1 101 ? 5.278 -6.205 -24.425 1.00 84.25 101 ALA A O 1
ATOM 809 N N . LEU A 1 102 ? 6.417 -4.578 -25.476 1.00 80.69 102 LEU A N 1
ATOM 810 C CA . LEU A 1 102 ? 5.327 -4.157 -26.370 1.00 80.69 102 LEU A CA 1
ATOM 811 C C . LEU A 1 102 ? 4.896 -5.260 -27.347 1.00 80.69 102 LEU A C 1
ATOM 813 O O . LEU A 1 102 ? 3.726 -5.344 -27.714 1.00 80.69 102 LEU A O 1
ATOM 817 N N . LYS A 1 103 ? 5.819 -6.148 -27.731 1.00 85.06 103 LYS A N 1
ATOM 818 C CA . LYS A 1 103 ? 5.534 -7.346 -28.541 1.00 85.06 103 LYS A CA 1
ATOM 819 C C . LYS A 1 103 ? 4.987 -8.521 -27.719 1.00 85.06 103 LYS A C 1
ATOM 821 O O . LYS A 1 103 ? 4.772 -9.595 -28.276 1.00 85.06 103 LYS A O 1
ATOM 826 N N . ALA A 1 104 ? 4.766 -8.334 -26.414 1.00 80.50 104 ALA A N 1
ATOM 827 C CA . ALA A 1 104 ? 4.406 -9.382 -25.458 1.00 80.50 104 ALA A CA 1
ATOM 828 C C . ALA A 1 104 ? 5.415 -10.551 -25.411 1.00 80.50 104 ALA A C 1
ATOM 830 O O . ALA A 1 104 ? 5.057 -11.689 -25.098 1.00 80.50 104 ALA A O 1
ATOM 831 N N . GLU A 1 105 ? 6.691 -10.280 -25.701 1.00 86.06 105 GLU A N 1
ATOM 832 C CA . GLU A 1 105 ? 7.769 -11.258 -25.574 1.00 86.06 105 GLU A CA 1
ATOM 833 C C . GLU A 1 105 ? 8.254 -11.339 -24.121 1.00 86.06 105 GLU A C 1
ATOM 835 O O . GLU A 1 105 ? 8.372 -10.335 -23.420 1.00 86.06 105 GLU A O 1
ATOM 840 N N . SER A 1 106 ? 8.603 -12.544 -23.667 1.00 84.50 106 SER A N 1
ATOM 841 C CA . SER A 1 106 ? 9.316 -12.709 -22.396 1.00 84.50 106 SER A CA 1
ATOM 842 C C . SER A 1 106 ? 10.787 -12.335 -22.572 1.00 84.50 106 SER A C 1
ATOM 844 O O . SER A 1 106 ? 11.425 -12.757 -23.537 1.00 84.50 106 SER A O 1
ATOM 846 N N . TYR A 1 107 ? 11.350 -11.578 -21.632 1.00 86.75 107 TYR A N 1
ATOM 847 C CA . TYR A 1 107 ? 12.756 -11.181 -21.667 1.00 86.75 107 TYR A CA 1
ATOM 848 C C . TYR A 1 107 ? 13.393 -11.199 -20.276 1.00 86.75 107 TYR A C 1
ATOM 850 O O . TYR A 1 107 ? 12.739 -10.966 -19.262 1.00 86.75 107 TYR A O 1
ATOM 858 N N . VAL A 1 108 ? 14.699 -11.465 -20.245 1.00 84.31 108 VAL A N 1
ATOM 859 C CA . VAL A 1 108 ? 15.549 -11.354 -19.055 1.00 84.31 108 VAL A CA 1
ATOM 860 C C . VAL A 1 108 ? 16.600 -10.295 -19.350 1.00 84.31 108 VAL A C 1
ATOM 862 O O . VAL A 1 108 ? 17.273 -10.364 -20.376 1.00 84.31 108 VAL A O 1
ATOM 865 N N . VAL A 1 109 ? 16.746 -9.312 -18.462 1.00 82.31 109 VAL A N 1
ATOM 866 C CA . VAL A 1 109 ? 17.769 -8.270 -18.603 1.00 82.31 109 VAL A CA 1
ATOM 867 C C . VAL A 1 109 ? 18.960 -8.593 -17.714 1.00 82.31 109 VAL A C 1
ATOM 869 O O . VAL A 1 109 ? 18.859 -8.568 -16.487 1.00 82.31 109 VAL A O 1
ATOM 872 N N . THR A 1 110 ? 20.111 -8.823 -18.338 1.00 80.50 110 THR A N 1
ATOM 873 C CA . THR A 1 110 ? 21.401 -8.965 -17.657 1.00 80.50 110 THR A CA 1
ATOM 874 C C . THR A 1 110 ? 22.259 -7.730 -17.924 1.00 80.50 110 THR A C 1
ATOM 876 O O . THR A 1 110 ? 22.658 -7.483 -19.059 1.00 80.50 110 THR A O 1
ATOM 879 N N . SER A 1 111 ? 22.549 -6.936 -16.892 1.00 80.19 111 SER A N 1
ATOM 880 C CA . SER A 1 111 ? 23.433 -5.764 -16.992 1.00 80.19 111 SER A CA 1
ATOM 881 C C . SER A 1 111 ? 24.150 -5.482 -15.667 1.00 80.19 111 SER A C 1
ATOM 883 O O . SER A 1 111 ? 23.725 -5.956 -14.605 1.00 80.19 111 SER A O 1
ATOM 885 N N . GLY A 1 112 ? 25.197 -4.654 -15.707 1.00 72.12 112 GLY A N 1
ATOM 886 C CA . GLY A 1 112 ? 25.937 -4.212 -14.523 1.00 72.12 112 GLY A CA 1
ATOM 887 C C . GLY A 1 112 ? 25.109 -3.347 -13.563 1.00 72.12 112 GLY A C 1
ATOM 888 O O . GLY A 1 112 ? 24.008 -2.874 -13.872 1.00 72.12 112 GLY A O 1
ATOM 889 N N . THR A 1 113 ? 25.609 -3.164 -12.343 1.00 69.56 113 THR A N 1
ATOM 890 C CA . THR A 1 113 ? 24.982 -2.310 -11.322 1.00 69.56 113 THR A CA 1
ATOM 891 C C . THR A 1 113 ? 24.873 -0.860 -11.817 1.00 69.56 113 THR A C 1
ATOM 893 O O . THR A 1 113 ? 25.681 -0.393 -12.613 1.00 69.56 113 THR A O 1
ATOM 896 N N . GLY A 1 114 ? 23.800 -0.159 -11.435 1.00 69.06 114 GLY A N 1
ATOM 897 C CA . GLY A 1 114 ? 23.584 1.238 -11.839 1.00 69.06 114 GLY A CA 1
ATOM 898 C C . GLY A 1 114 ? 23.139 1.482 -13.292 1.00 69.06 114 GLY A C 1
ATOM 899 O O . GLY A 1 114 ? 22.873 2.626 -13.638 1.00 69.06 114 GLY A O 1
ATOM 900 N N . SER A 1 115 ? 22.964 0.452 -14.136 1.00 76.62 115 SER A N 1
ATOM 901 C CA . SER A 1 115 ? 22.529 0.640 -15.541 1.00 76.62 115 SER A CA 1
ATOM 902 C C . SER A 1 115 ? 21.089 1.141 -15.709 1.00 76.62 115 SER A C 1
ATOM 904 O O . SER A 1 115 ? 20.662 1.431 -16.821 1.00 76.62 115 SER A O 1
ATOM 906 N N . GLY A 1 116 ? 20.307 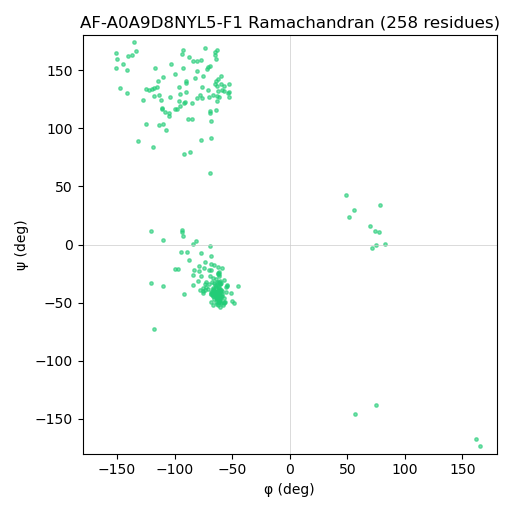1.166 -14.626 1.00 78.94 116 GLY A N 1
ATOM 907 C CA . GLY A 1 116 ? 18.876 1.448 -14.683 1.00 78.94 116 GLY A CA 1
ATOM 908 C C . GLY A 1 116 ? 18.025 0.263 -15.151 1.00 78.94 116 GLY A C 1
ATOM 909 O O . GLY A 1 116 ? 16.997 0.487 -15.782 1.00 78.94 116 GLY A O 1
ATOM 910 N N . LYS A 1 117 ? 18.403 -0.984 -14.817 1.00 85.38 117 LYS A N 1
ATOM 911 C CA . LYS A 1 117 ? 17.577 -2.193 -15.048 1.00 85.38 117 LYS A CA 1
ATOM 912 C C . LYS A 1 117 ? 16.119 -2.008 -14.647 1.00 85.38 117 LYS A C 1
ATOM 914 O O . LYS A 1 117 ? 15.232 -2.519 -15.301 1.00 85.38 117 LYS A O 1
ATOM 919 N N . SER A 1 118 ? 15.857 -1.252 -13.589 1.00 86.00 118 SER A N 1
ATOM 920 C CA . SER A 1 118 ? 14.490 -1.039 -13.129 1.00 86.00 118 SER A CA 1
ATOM 921 C C . SER A 1 118 ? 13.581 -0.379 -14.161 1.00 86.00 118 SER A C 1
ATOM 923 O O . SER A 1 118 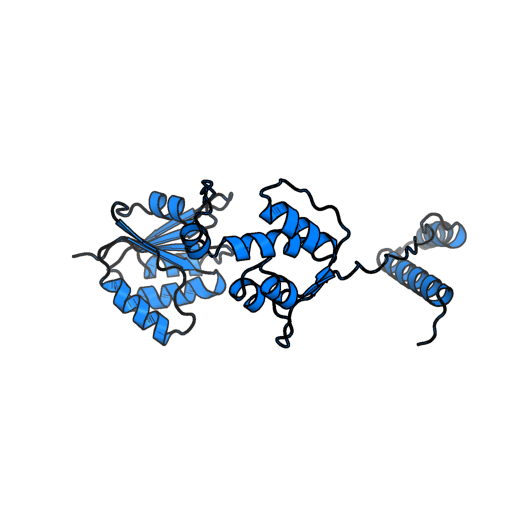? 12.413 -0.739 -14.277 1.00 86.00 118 SER A O 1
ATOM 925 N N . LEU A 1 119 ? 14.121 0.517 -14.986 1.00 86.25 119 LEU A N 1
ATOM 926 C CA . LEU A 1 119 ? 13.349 1.150 -16.052 1.00 86.25 119 LEU A CA 1
ATOM 927 C C . LEU A 1 119 ? 12.958 0.171 -17.163 1.00 86.25 119 LEU A C 1
ATOM 929 O O . LEU A 1 119 ? 11.958 0.409 -17.831 1.00 86.25 119 LEU A O 1
ATOM 933 N N . THR A 1 120 ? 13.674 -0.949 -17.323 1.00 87.06 120 THR A N 1
ATOM 934 C CA . THR A 1 120 ? 13.389 -1.942 -18.372 1.00 87.06 120 THR A CA 1
ATOM 935 C C . THR A 1 120 ? 12.073 -2.677 -18.148 1.00 87.06 120 THR A C 1
ATOM 937 O O . THR A 1 120 ? 11.594 -3.332 -19.064 1.00 87.06 120 THR A O 1
ATOM 940 N N . TYR A 1 121 ? 11.514 -2.628 -16.938 1.00 81.06 121 TYR A N 1
ATOM 941 C CA . TYR A 1 121 ? 10.200 -3.187 -16.620 1.00 81.06 121 TYR A CA 1
ATOM 942 C C . TYR A 1 121 ? 9.232 -2.126 -16.092 1.00 81.06 121 TYR A C 1
ATOM 944 O O . TYR A 1 121 ? 8.050 -2.200 -16.403 1.00 81.06 121 TYR A O 1
ATOM 952 N N . PHE A 1 122 ? 9.688 -1.097 -15.367 1.00 85.56 122 PHE A N 1
ATOM 953 C CA . PHE A 1 122 ? 8.774 -0.060 -14.877 1.00 85.56 122 PHE A CA 1
ATOM 954 C C . PHE A 1 122 ? 8.134 0.761 -15.987 1.00 85.56 122 PHE A C 1
ATOM 956 O O . PHE A 1 122 ? 6.940 1.017 -15.906 1.00 85.56 122 PHE A O 1
ATOM 963 N N . LEU A 1 123 ? 8.894 1.162 -17.008 1.00 85.00 123 LEU A N 1
ATOM 964 C CA . LEU A 1 123 ? 8.346 1.944 -18.112 1.00 85.00 123 LEU A CA 1
ATOM 965 C C . LEU A 1 123 ? 7.231 1.193 -18.863 1.00 85.00 123 LEU A C 1
ATOM 967 O O . LEU A 1 123 ? 6.130 1.735 -18.917 1.00 85.00 123 LEU A O 1
ATOM 971 N N . PRO A 1 124 ? 7.434 -0.048 -19.358 1.00 82.00 124 PRO A N 1
ATOM 972 C CA . PRO A 1 124 ? 6.360 -0.779 -20.033 1.00 82.00 124 PRO A CA 1
ATOM 973 C C . PRO A 1 124 ? 5.194 -1.124 -19.101 1.00 82.00 124 PRO A C 1
ATOM 975 O O . PRO A 1 124 ? 4.046 -1.095 -19.531 1.00 82.00 124 PRO A O 1
ATOM 978 N N . ILE A 1 125 ? 5.453 -1.418 -17.820 1.00 82.44 125 ILE A N 1
ATOM 979 C CA . ILE A 1 125 ? 4.382 -1.662 -16.846 1.00 82.44 125 ILE A CA 1
ATOM 980 C C . ILE A 1 125 ? 3.552 -0.397 -16.642 1.00 82.44 125 ILE A C 1
ATOM 982 O O . ILE A 1 125 ? 2.338 -0.475 -16.707 1.00 82.44 125 ILE A O 1
ATOM 986 N N . ILE A 1 126 ? 4.172 0.757 -16.393 1.00 81.75 126 ILE A N 1
ATOM 987 C CA . ILE A 1 126 ? 3.457 2.014 -16.130 1.00 81.75 126 ILE A CA 1
ATOM 988 C C . ILE A 1 126 ? 2.691 2.474 -17.368 1.00 81.75 126 ILE A C 1
ATOM 990 O O . ILE A 1 126 ? 1.535 2.865 -17.236 1.00 81.75 126 ILE A O 1
ATOM 994 N N . ASP A 1 127 ? 3.299 2.369 -18.549 1.00 78.31 127 ASP A N 1
ATOM 995 C CA . ASP A 1 127 ? 2.637 2.661 -19.820 1.00 78.31 127 ASP A CA 1
ATOM 996 C C . ASP A 1 127 ? 1.401 1.764 -20.033 1.00 78.31 127 ASP A C 1
ATOM 998 O O . ASP A 1 127 ? 0.318 2.247 -20.355 1.00 78.31 127 ASP A O 1
ATOM 1002 N N . ASN A 1 128 ? 1.512 0.468 -19.721 1.00 69.44 128 ASN A N 1
ATOM 1003 C CA . ASN A 1 128 ? 0.398 -0.479 -19.807 1.00 69.44 128 ASN A CA 1
ATOM 1004 C C . ASN A 1 128 ? -0.651 -0.319 -18.684 1.00 69.44 128 ASN A C 1
ATOM 1006 O O . ASN A 1 128 ? -1.846 -0.514 -18.911 1.00 69.44 128 ASN A O 1
ATOM 1010 N N . LEU A 1 129 ? -0.223 0.056 -17.472 1.00 68.94 129 LEU A N 1
ATOM 1011 C CA . LEU A 1 129 ? -1.067 0.270 -16.287 1.00 68.94 129 LEU A CA 1
ATOM 1012 C C . LEU A 1 129 ? -1.968 1.496 -16.401 1.00 68.94 129 LEU A C 1
ATOM 1014 O O . LEU A 1 129 ? -2.824 1.714 -15.537 1.00 68.94 129 LEU A O 1
ATOM 1018 N N . ILE A 1 130 ? -1.886 2.237 -17.501 1.00 72.06 130 ILE A N 1
ATOM 1019 C CA . ILE A 1 130 ? -2.993 3.057 -17.975 1.00 72.06 130 ILE A CA 1
ATOM 1020 C C . ILE A 1 130 ? -4.109 2.103 -18.468 1.00 72.06 130 ILE A C 1
ATOM 1022 O O . ILE A 1 130 ? -4.497 2.089 -19.632 1.00 72.06 130 ILE A O 1
ATOM 1026 N N . VAL A 1 131 ? -4.636 1.266 -17.559 1.00 62.50 131 VAL A N 1
ATOM 1027 C CA . VAL A 1 131 ? -5.549 0.132 -17.803 1.00 62.50 131 VAL A CA 1
ATOM 1028 C C . VAL A 1 131 ? -6.786 0.570 -18.578 1.00 62.50 131 VAL A C 1
ATOM 1030 O O . VAL A 1 131 ? -7.283 -0.157 -19.434 1.00 62.50 131 VAL A O 1
ATOM 1033 N N . GLN A 1 132 ? -7.271 1.783 -18.309 1.00 62.78 132 GLN A N 1
ATOM 1034 C CA . GLN A 1 132 ? -8.393 2.360 -19.043 1.00 62.78 132 GLN A CA 1
ATOM 1035 C C . GLN A 1 132 ? -8.079 2.545 -20.532 1.00 62.78 132 GLN A C 1
ATOM 1037 O O . GLN A 1 132 ? -8.931 2.251 -21.365 1.00 62.78 132 GLN A O 1
ATOM 1042 N N . GLN A 1 133 ? -6.860 2.968 -20.875 1.00 63.56 133 GLN A N 1
ATOM 1043 C CA . GLN A 1 133 ? -6.422 3.111 -22.263 1.00 63.56 133 GLN A CA 1
ATOM 1044 C C . GLN A 1 133 ? -6.118 1.757 -22.902 1.00 63.56 133 GLN A C 1
ATOM 1046 O O . GLN A 1 133 ? -6.479 1.546 -24.056 1.00 63.56 133 GLN A O 1
ATOM 1051 N N . ALA A 1 134 ? -5.542 0.806 -22.162 1.00 64.88 134 ALA A N 1
ATOM 1052 C CA . ALA A 1 134 ? -5.359 -0.558 -22.660 1.00 64.88 134 ALA A CA 1
ATOM 1053 C C . ALA A 1 134 ? -6.705 -1.185 -23.076 1.00 64.88 134 ALA A C 1
ATOM 1055 O O . ALA A 1 134 ? -6.836 -1.702 -24.186 1.00 64.88 134 ALA A O 1
ATOM 1056 N N . ILE A 1 135 ? -7.739 -1.043 -22.238 1.00 67.00 135 ILE A N 1
ATOM 1057 C CA . ILE A 1 135 ? -9.107 -1.479 -22.554 1.00 67.00 135 ILE A CA 1
ATOM 1058 C C . ILE A 1 135 ? -9.674 -0.702 -23.751 1.00 67.00 135 ILE A C 1
ATOM 1060 O O . ILE A 1 135 ? -10.230 -1.317 -24.661 1.00 67.00 135 ILE A O 1
ATOM 1064 N N . ALA A 1 136 ? -9.522 0.628 -23.777 1.00 70.88 136 ALA A N 1
ATOM 1065 C CA . ALA A 1 136 ? -10.029 1.470 -24.864 1.00 70.88 136 ALA A CA 1
ATOM 1066 C C . ALA A 1 136 ? -9.419 1.116 -26.232 1.00 70.88 136 ALA A C 1
ATOM 1068 O O . ALA A 1 136 ? -10.096 1.223 -27.251 1.00 70.88 136 ALA A O 1
ATOM 1069 N N . ASN A 1 137 ? -8.173 0.641 -26.250 1.00 69.56 137 ASN A N 1
ATOM 1070 C CA . ASN A 1 137 ? -7.455 0.232 -27.457 1.00 69.56 137 ASN A CA 1
ATOM 1071 C C . ASN A 1 137 ? -7.580 -1.274 -27.765 1.00 69.56 137 ASN A C 1
ATOM 1073 O O . ASN A 1 137 ? -6.863 -1.792 -28.618 1.00 69.56 137 ASN A O 1
ATOM 1077 N N . GLY A 1 138 ? -8.474 -2.000 -27.083 1.00 70.12 138 GLY A N 1
ATOM 1078 C CA . GLY A 1 138 ? -8.709 -3.426 -27.334 1.00 70.12 138 GLY A CA 1
ATOM 1079 C C . GLY A 1 138 ? -7.556 -4.345 -26.913 1.00 70.12 138 GLY A C 1
ATOM 1080 O O . GLY A 1 138 ? -7.518 -5.510 -27.313 1.00 70.12 138 GLY A O 1
ATOM 1081 N N . ILE A 1 139 ? -6.621 -3.850 -26.098 1.00 68.94 139 ILE A N 1
ATOM 1082 C CA . ILE A 1 139 ? -5.514 -4.639 -25.557 1.00 68.94 139 ILE A CA 1
ATOM 1083 C C . ILE A 1 139 ? -6.057 -5.528 -24.438 1.00 68.94 139 ILE A C 1
ATOM 1085 O O . ILE A 1 139 ? -6.690 -5.073 -23.482 1.00 68.94 139 ILE A O 1
ATOM 1089 N N . ARG A 1 140 ? -5.802 -6.833 -24.549 1.00 68.62 140 ARG A N 1
ATOM 1090 C CA . ARG A 1 140 ? -6.253 -7.821 -23.567 1.00 68.62 140 ARG A CA 1
ATOM 1091 C C . ARG A 1 140 ? -5.497 -7.652 -22.244 1.00 68.62 140 ARG A C 1
ATOM 1093 O O . ARG A 1 140 ? -4.318 -7.978 -22.162 1.00 68.62 140 ARG A O 1
ATOM 1100 N N . VAL A 1 141 ? -6.206 -7.246 -21.192 1.00 70.25 141 VAL A N 1
ATOM 1101 C CA . VAL A 1 141 ? -5.697 -7.216 -19.810 1.00 70.25 141 VAL A CA 1
ATOM 1102 C C . VAL A 1 141 ? -6.011 -8.547 -19.123 1.00 70.25 141 VAL A C 1
ATOM 1104 O O . VAL A 1 141 ? -7.172 -8.949 -19.042 1.00 70.25 141 VAL A O 1
ATOM 1107 N N . ILE A 1 142 ? -4.985 -9.246 -18.631 1.00 78.31 142 ILE A N 1
ATOM 1108 C CA . ILE A 1 142 ? -5.132 -10.512 -17.896 1.00 78.31 142 ILE A CA 1
ATOM 1109 C C . ILE A 1 142 ? -4.694 -10.276 -16.444 1.00 78.31 142 ILE A C 1
ATOM 1111 O O . ILE A 1 142 ? -3.492 -10.198 -16.189 1.00 78.31 142 ILE A O 1
ATOM 1115 N N . PRO A 1 143 ? -5.627 -10.142 -15.482 1.00 67.69 143 PRO A N 1
ATOM 1116 C CA . PRO A 1 143 ? -5.261 -9.996 -14.081 1.00 67.69 143 PRO A CA 1
ATOM 1117 C C . PRO A 1 143 ? -4.703 -11.319 -13.549 1.00 67.69 143 PRO A C 1
ATOM 1119 O O . PRO A 1 143 ? -5.348 -12.364 -13.656 1.00 67.69 143 PRO A O 1
ATOM 1122 N N . ILE A 1 144 ? -3.515 -11.271 -12.951 1.00 76.88 144 ILE A N 1
ATOM 1123 C CA . ILE A 1 144 ? -2.925 -12.413 -12.250 1.00 76.88 144 ILE A CA 1
ATOM 1124 C C . ILE A 1 144 ? -3.240 -12.260 -10.758 1.00 76.88 144 ILE A C 1
ATOM 1126 O O . ILE A 1 144 ? -2.913 -11.218 -10.185 1.00 76.88 144 ILE A O 1
ATOM 1130 N N . PRO A 1 145 ? -3.887 -13.247 -10.111 1.00 72.56 145 PRO A N 1
ATOM 1131 C CA . PRO A 1 145 ? -4.137 -13.181 -8.678 1.00 72.56 145 PRO A CA 1
ATOM 1132 C C . PRO A 1 145 ? -2.803 -13.139 -7.924 1.00 72.56 145 PRO A C 1
ATOM 1134 O O . PRO A 1 145 ? -1.898 -13.925 -8.199 1.00 72.56 145 PRO A O 1
ATOM 1137 N N . GLY A 1 146 ? -2.685 -12.210 -6.978 1.00 77.81 146 GLY A N 1
ATOM 1138 C CA . GLY A 1 146 ? -1.463 -11.973 -6.214 1.00 77.81 146 GLY A CA 1
ATOM 1139 C C . GLY A 1 146 ? -1.729 -11.804 -4.724 1.00 77.81 146 GLY A C 1
ATOM 1140 O O . GLY A 1 146 ? -2.877 -11.768 -4.274 1.00 77.81 146 GLY A O 1
ATOM 1141 N N . VAL A 1 147 ? -0.644 -11.696 -3.957 1.00 80.25 147 VAL A N 1
ATOM 1142 C CA . VAL A 1 147 ? -0.715 -11.447 -2.515 1.00 80.25 147 VAL A CA 1
ATOM 1143 C C . VAL A 1 147 ? -1.311 -10.068 -2.239 1.00 80.25 147 VAL A C 1
ATOM 1145 O O . VAL A 1 147 ? -1.005 -9.085 -2.911 1.00 80.25 147 VAL A O 1
ATOM 1148 N N . SER A 1 148 ? -2.180 -9.997 -1.237 1.00 83.50 148 SER A N 1
ATOM 1149 C CA . SER A 1 148 ? -2.820 -8.762 -0.796 1.00 83.50 148 SER A CA 1
ATOM 1150 C C . SER A 1 148 ? -2.919 -8.784 0.719 1.00 83.50 148 SER A C 1
ATOM 1152 O O . SER A 1 148 ? -3.408 -9.762 1.276 1.00 83.50 148 SER A O 1
ATOM 1154 N N . SER A 1 149 ? -2.493 -7.713 1.389 1.00 87.06 149 SER A N 1
ATOM 1155 C CA . SER A 1 149 ? -2.681 -7.548 2.837 1.00 87.06 149 SER A CA 1
ATOM 1156 C C . SER A 1 149 ? -4.131 -7.207 3.204 1.00 87.06 149 SER A C 1
ATOM 1158 O O . SER A 1 149 ? -4.563 -7.460 4.327 1.00 87.06 149 SER A O 1
ATOM 1160 N N . LEU A 1 150 ? -4.914 -6.695 2.246 1.00 90.56 150 LEU A N 1
ATOM 1161 C CA . LEU A 1 150 ? -6.298 -6.262 2.442 1.00 90.56 150 LEU A CA 1
ATOM 1162 C C . LEU A 1 150 ? -7.235 -7.431 2.767 1.00 90.56 150 LEU A C 1
ATOM 1164 O O . LEU A 1 150 ? -7.975 -7.374 3.748 1.00 90.56 150 LEU A O 1
ATOM 1168 N N . MET A 1 151 ? -7.214 -8.488 1.951 1.00 91.25 151 MET A N 1
ATOM 1169 C CA . MET A 1 151 ? -8.157 -9.603 2.100 1.00 91.25 151 MET A CA 1
ATOM 1170 C C . MET A 1 151 ? -7.957 -10.391 3.405 1.00 91.25 151 MET A C 1
ATOM 1172 O O . MET A 1 151 ? -8.947 -10.595 4.109 1.00 91.25 151 MET A O 1
ATOM 1176 N N . PRO A 1 152 ? -6.730 -10.781 3.802 1.00 92.19 152 PRO A N 1
ATOM 1177 C CA . PRO A 1 152 ? -6.504 -11.423 5.092 1.00 92.19 152 PRO A CA 1
ATOM 1178 C C . PRO A 1 152 ? -6.902 -10.520 6.262 1.00 92.19 152 PRO A C 1
ATOM 1180 O O . PRO A 1 152 ? -7.549 -10.996 7.191 1.00 92.19 152 PRO A O 1
ATOM 1183 N N . ALA A 1 153 ? -6.604 -9.215 6.200 1.00 94.81 153 ALA A N 1
ATOM 1184 C CA . ALA A 1 153 ? -7.020 -8.269 7.233 1.00 94.81 153 ALA A CA 1
ATOM 1185 C C . ALA A 1 153 ? -8.549 -8.186 7.367 1.00 94.81 153 ALA A C 1
ATOM 1187 O O . ALA A 1 153 ? -9.064 -8.208 8.483 1.00 94.81 153 ALA A O 1
ATOM 1188 N N . LEU A 1 154 ? -9.282 -8.144 6.249 1.00 94.44 154 LEU A N 1
ATOM 1189 C CA . LEU A 1 154 ? -10.747 -8.164 6.232 1.00 94.44 154 LEU A CA 1
ATOM 1190 C C . LEU A 1 154 ? -11.309 -9.456 6.830 1.00 94.44 154 LEU A C 1
ATOM 1192 O O . LEU A 1 154 ? -12.129 -9.388 7.745 1.00 94.44 154 LEU A O 1
ATOM 1196 N N . ILE A 1 155 ? -10.843 -10.616 6.360 1.00 93.69 155 ILE A N 1
ATOM 1197 C CA . ILE A 1 155 ? -11.308 -11.934 6.821 1.00 93.69 155 ILE A CA 1
ATOM 1198 C C . ILE A 1 155 ? -11.036 -12.094 8.318 1.00 93.69 155 ILE A C 1
ATOM 1200 O O . ILE A 1 155 ? -11.933 -12.426 9.092 1.00 93.69 155 ILE A O 1
ATOM 1204 N N . ALA A 1 156 ? -9.808 -11.800 8.743 1.00 94.94 156 ALA A N 1
ATOM 1205 C CA . ALA A 1 156 ? -9.415 -11.921 10.135 1.00 94.94 156 ALA A CA 1
ATOM 1206 C C . ALA A 1 156 ? -10.076 -10.859 11.025 1.00 94.94 156 ALA A C 1
ATOM 1208 O O . ALA A 1 156 ? -10.205 -11.083 12.227 1.00 94.94 156 ALA A O 1
ATOM 1209 N N . SER A 1 157 ? -10.543 -9.723 10.494 1.00 96.19 157 SER A N 1
ATOM 1210 C CA . SER A 1 157 ? -11.178 -8.682 11.316 1.00 96.19 157 SER A CA 1
ATOM 1211 C C . SER A 1 157 ? -12.416 -9.175 12.071 1.00 96.19 157 SER A C 1
ATOM 1213 O O . SER A 1 157 ? -12.648 -8.747 13.203 1.00 96.19 157 SER A O 1
ATOM 1215 N N . GLY A 1 158 ? -13.171 -10.108 11.480 1.00 94.44 158 GLY A N 1
ATOM 1216 C CA . GLY A 1 158 ? -14.436 -10.606 12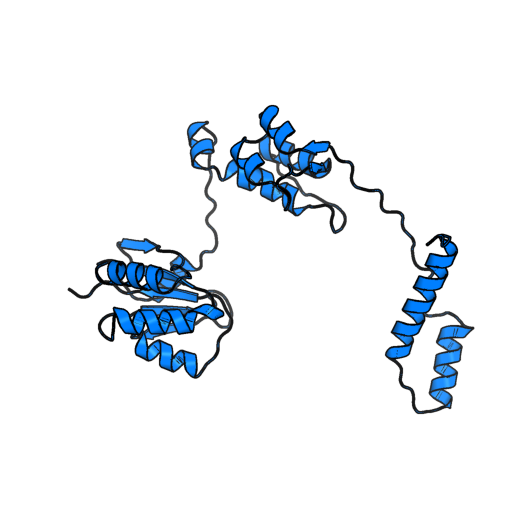.021 1.00 94.44 158 GLY A CA 1
ATOM 1217 C C . GLY A 1 158 ? -15.627 -9.660 11.820 1.00 94.44 158 GLY A C 1
ATOM 1218 O O . GLY A 1 158 ? -16.679 -9.881 12.418 1.00 94.44 158 GLY A O 1
ATOM 1219 N N . PHE A 1 159 ? -15.486 -8.604 11.013 1.00 96.19 159 PHE A N 1
ATOM 1220 C CA . PHE A 1 159 ? -16.602 -7.735 10.625 1.00 96.19 159 PHE A CA 1
ATOM 1221 C C . PHE A 1 159 ? -17.322 -8.263 9.374 1.00 96.19 159 PHE A C 1
ATOM 1223 O O . PHE A 1 159 ? -16.745 -9.062 8.639 1.00 96.19 159 PHE A O 1
ATOM 1230 N N . PRO A 1 160 ? -18.570 -7.832 9.101 1.00 94.62 160 PRO A N 1
ATOM 1231 C CA . PRO A 1 160 ? -19.258 -8.179 7.859 1.00 94.62 160 PRO A CA 1
ATOM 1232 C C . PRO A 1 160 ? -18.452 -7.739 6.629 1.00 94.62 160 PRO A C 1
ATOM 1234 O O . PRO A 1 160 ? -17.969 -6.606 6.576 1.00 94.62 160 PRO A O 1
ATOM 1237 N N . ILE A 1 161 ? -18.291 -8.638 5.657 1.00 93.88 161 ILE A N 1
ATOM 1238 C CA . ILE A 1 161 ? -17.506 -8.414 4.429 1.00 93.88 161 ILE A CA 1
ATOM 1239 C C . ILE A 1 161 ? -18.343 -8.562 3.150 1.00 93.88 161 ILE A C 1
ATOM 1241 O O . ILE A 1 161 ? -17.788 -8.599 2.057 1.00 93.88 161 ILE A O 1
ATOM 1245 N N . ASP A 1 162 ? -19.672 -8.631 3.276 1.00 92.12 162 ASP A N 1
ATOM 1246 C CA . ASP A 1 162 ? -20.617 -8.630 2.150 1.00 92.12 162 ASP A CA 1
ATOM 1247 C C . ASP A 1 162 ? -20.506 -7.348 1.310 1.00 92.12 162 ASP A C 1
ATOM 1249 O O . ASP A 1 162 ? -20.629 -7.376 0.086 1.00 92.12 162 ASP A O 1
ATOM 1253 N N . SER A 1 163 ? -20.201 -6.226 1.964 1.00 92.69 163 SER A N 1
ATOM 1254 C CA . SER A 1 163 ? -19.805 -4.982 1.324 1.00 92.69 163 SER A CA 1
ATOM 1255 C C . SER A 1 163 ? -18.820 -4.237 2.216 1.00 92.69 163 SER A C 1
ATOM 1257 O O . SER A 1 163 ? -19.025 -4.104 3.425 1.00 92.69 163 SER A O 1
ATOM 1259 N N . PHE A 1 164 ? -17.748 -3.724 1.620 1.00 95.75 164 PHE A N 1
ATOM 1260 C CA . PHE A 1 164 ? -16.751 -2.933 2.328 1.00 95.75 164 PHE A CA 1
ATOM 1261 C C . PHE A 1 164 ? -16.275 -1.756 1.477 1.00 95.75 164 PHE A C 1
ATOM 1263 O O . PHE A 1 164 ? -16.456 -1.717 0.260 1.00 95.75 164 PHE A O 1
ATOM 1270 N N . VAL A 1 165 ? -15.660 -0.783 2.142 1.00 95.94 165 VAL A N 1
ATOM 1271 C CA . VAL A 1 165 ? -15.028 0.383 1.525 1.00 95.94 165 VAL A CA 1
ATOM 1272 C C . VAL A 1 165 ? -13.526 0.274 1.721 1.00 95.94 165 VAL A C 1
ATOM 1274 O O . VAL A 1 165 ? -13.060 0.186 2.854 1.00 95.94 165 VAL A O 1
ATOM 1277 N N . PHE A 1 166 ? -12.756 0.315 0.639 1.00 95.50 166 PHE A N 1
ATOM 1278 C CA . PHE A 1 166 ? -11.324 0.577 0.735 1.00 95.50 166 PHE A CA 1
ATOM 1279 C C . PHE A 1 166 ? -11.094 2.088 0.675 1.00 95.50 166 PHE A C 1
ATOM 1281 O O . PHE A 1 166 ? -11.281 2.699 -0.372 1.00 95.50 166 PHE A O 1
ATOM 1288 N N . HIS A 1 167 ? -10.727 2.689 1.809 1.00 94.69 167 HIS A N 1
ATOM 1289 C CA . HIS A 1 167 ? -10.427 4.124 1.902 1.00 94.69 167 HIS A CA 1
ATOM 1290 C C . HIS A 1 167 ? -8.978 4.435 1.504 1.00 94.69 167 HIS A C 1
ATOM 1292 O O . HIS A 1 167 ? -8.678 5.534 1.054 1.00 94.69 167 HIS A O 1
ATOM 1298 N N . GLY A 1 168 ? -8.066 3.472 1.662 1.00 93.19 168 GLY A N 1
ATOM 12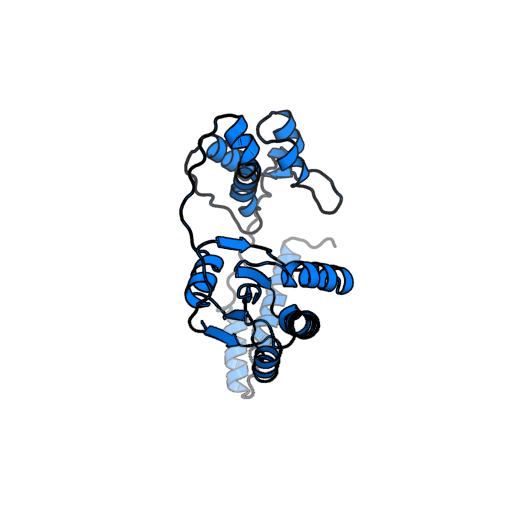99 C CA . GLY A 1 168 ? -6.634 3.710 1.487 1.00 93.19 168 GLY A CA 1
ATOM 1300 C C . GLY A 1 168 ? -6.050 4.486 2.669 1.00 93.19 168 GLY A C 1
ATOM 1301 O O . GLY A 1 168 ? -6.369 4.189 3.819 1.00 93.19 168 GLY A O 1
ATOM 1302 N N . PHE A 1 169 ? -5.173 5.454 2.412 1.00 93.62 169 PHE A N 1
ATOM 1303 C CA . PHE A 1 169 ? -4.518 6.242 3.460 1.00 93.62 169 PHE A CA 1
ATOM 1304 C C . PHE A 1 169 ? -5.323 7.496 3.809 1.00 93.62 169 PHE A C 1
ATOM 1306 O O . PHE A 1 169 ? -5.793 8.205 2.924 1.00 93.62 169 PHE A O 1
ATOM 1313 N N . LEU A 1 170 ? -5.412 7.815 5.101 1.00 93.69 170 LEU A N 1
ATOM 1314 C CA . LEU A 1 170 ? -5.985 9.084 5.560 1.00 93.69 170 LEU A CA 1
ATOM 1315 C C . LEU A 1 170 ? -5.056 10.266 5.245 1.00 93.69 170 LEU A C 1
ATOM 1317 O O . LEU A 1 170 ? -3.825 10.099 5.258 1.00 93.69 170 LEU A O 1
ATOM 1321 N N . SER A 1 171 ? -5.621 11.471 5.083 1.00 94.31 171 SER A N 1
ATOM 1322 C CA . SER A 1 171 ? -4.824 12.689 4.865 1.00 94.31 171 SER A CA 1
ATOM 1323 C C . SER A 1 171 ? -3.735 12.869 5.943 1.00 94.31 171 SER A C 1
ATOM 1325 O O . SER A 1 171 ? -3.968 12.648 7.144 1.00 94.31 171 SER A O 1
ATOM 1327 N N . PRO A 1 172 ? -2.509 13.279 5.557 1.00 92.25 172 PRO A N 1
ATOM 1328 C CA . PRO A 1 172 ? -1.452 13.581 6.517 1.00 92.25 172 PRO A CA 1
ATOM 1329 C C . PRO A 1 172 ? -1.791 14.816 7.366 1.00 92.25 172 PRO A C 1
ATOM 1331 O O . PRO A 1 172 ? -1.400 14.891 8.537 1.00 92.25 172 PRO A O 1
ATOM 1334 N N . LYS A 1 173 ? -2.574 15.763 6.832 1.00 92.94 173 LYS A N 1
ATOM 1335 C CA . LYS A 1 173 ? -2.987 16.966 7.558 1.00 92.94 173 LYS A CA 1
ATOM 1336 C C . LYS A 1 173 ? -4.117 16.629 8.522 1.00 92.94 173 LYS A C 1
ATOM 1338 O O . LYS A 1 173 ? -5.128 16.042 8.149 1.00 92.94 173 LYS A O 1
ATOM 1343 N N . ARG A 1 174 ? -3.954 17.022 9.787 1.00 94.31 174 ARG A N 1
ATOM 1344 C CA . ARG A 1 174 ? -4.889 16.637 10.853 1.00 94.31 174 ARG A CA 1
ATOM 1345 C C . ARG A 1 174 ? -6.314 17.135 10.618 1.00 94.31 174 ARG A C 1
ATOM 1347 O O . ARG A 1 174 ? -7.249 16.393 10.887 1.00 94.31 174 ARG A O 1
ATOM 1354 N N . GLU A 1 175 ? -6.485 18.360 10.139 1.00 95.69 175 GLU A N 1
ATOM 1355 C CA . GLU A 1 175 ? -7.812 18.939 9.910 1.00 95.69 175 GLU A CA 1
ATOM 1356 C C . GLU A 1 175 ? -8.601 18.168 8.842 1.00 95.69 175 GLU A C 1
ATOM 1358 O O . GLU A 1 175 ? -9.711 17.706 9.111 1.00 95.69 175 GLU A O 1
ATOM 1363 N N . GLU A 1 176 ? -7.983 17.937 7.680 1.00 96.81 176 GLU A N 1
ATOM 1364 C CA . GLU A 1 176 ? -8.547 17.136 6.587 1.00 96.81 176 GLU A CA 1
ATOM 1365 C C . GLU A 1 176 ? -8.831 15.697 7.044 1.00 96.81 176 GLU A C 1
ATOM 1367 O O . GLU A 1 176 ? -9.933 15.190 6.848 1.00 96.81 176 GLU A O 1
ATOM 1372 N N . ARG A 1 177 ? -7.895 15.069 7.769 1.00 96.31 177 ARG A N 1
ATOM 1373 C CA . ARG A 1 177 ? -8.095 13.730 8.339 1.00 96.31 177 ARG A CA 1
ATOM 1374 C C . ARG A 1 177 ? -9.292 13.664 9.281 1.00 96.31 177 ARG A C 1
ATOM 1376 O O . ARG A 1 177 ? -10.070 12.721 9.217 1.00 96.31 177 ARG A O 1
ATOM 1383 N N . ILE A 1 178 ? -9.470 14.641 10.168 1.00 97.12 178 ILE A N 1
ATOM 1384 C CA . ILE A 1 178 ? -10.637 14.676 11.061 1.00 97.12 178 ILE A CA 1
ATOM 1385 C C . ILE A 1 178 ? -11.933 14.828 10.253 1.00 97.12 178 ILE A C 1
ATOM 1387 O O . ILE A 1 178 ? -12.947 14.230 10.622 1.00 97.12 178 ILE A O 1
ATOM 1391 N N . ALA A 1 179 ? -11.921 15.589 9.156 1.00 96.06 179 ALA A N 1
ATOM 1392 C CA . ALA A 1 179 ? -13.066 15.691 8.256 1.00 96.06 179 ALA A CA 1
ATOM 1393 C C . ALA A 1 179 ? -13.381 14.345 7.574 1.00 96.06 179 ALA A C 1
ATOM 1395 O O . ALA A 1 179 ? -14.534 13.911 7.620 1.00 96.06 179 ALA A O 1
ATOM 1396 N N . GLU A 1 180 ? -12.371 13.644 7.047 1.00 96.88 180 GLU A N 1
ATOM 1397 C CA . GLU A 1 180 ? -12.501 12.285 6.493 1.00 96.88 180 GLU A CA 1
ATOM 1398 C C . GLU A 1 180 ? -13.077 11.312 7.534 1.00 96.88 180 GLU A C 1
ATOM 1400 O O . GLU A 1 180 ? -14.074 10.635 7.287 1.00 96.88 180 GLU A O 1
ATOM 1405 N N . LEU A 1 181 ? -12.525 11.293 8.752 1.00 95.81 181 LEU A N 1
ATOM 1406 C CA . LEU A 1 181 ? -12.997 10.413 9.823 1.00 95.81 181 LEU A CA 1
ATOM 1407 C C . LEU A 1 181 ? -14.450 10.702 10.227 1.00 95.81 181 LEU A C 1
ATOM 1409 O O . LEU A 1 181 ? -15.206 9.777 10.525 1.00 95.81 181 LEU A O 1
ATOM 1413 N N . LYS A 1 182 ? -14.878 11.971 10.225 1.00 94.56 182 LYS A N 1
ATOM 1414 C CA . LYS A 1 182 ? -16.280 12.340 10.489 1.00 94.56 182 LYS A CA 1
ATOM 1415 C C . LYS A 1 182 ? -17.228 11.826 9.405 1.00 94.56 182 LYS A C 1
ATOM 1417 O O . LYS A 1 182 ? -18.364 11.483 9.731 1.00 94.56 182 LYS A O 1
ATOM 1422 N N . GLN A 1 183 ? -16.784 11.761 8.149 1.00 93.50 183 GLN A N 1
ATOM 1423 C CA . GLN A 1 183 ? -17.553 11.131 7.072 1.00 93.50 183 GLN A CA 1
ATOM 1424 C C . GLN A 1 183 ? -17.631 9.615 7.294 1.00 93.50 183 GLN A C 1
ATOM 1426 O O . GLN A 1 183 ? -18.729 9.060 7.346 1.00 93.50 183 GLN A O 1
ATOM 1431 N N . LEU A 1 184 ? -16.489 8.970 7.560 1.00 94.31 184 LEU A N 1
ATOM 1432 C CA . LEU A 1 184 ? -16.406 7.531 7.839 1.00 94.31 184 LEU A CA 1
ATOM 1433 C C . LEU A 1 184 ? -17.194 7.104 9.084 1.00 94.31 184 LEU A C 1
ATOM 1435 O O . LEU A 1 184 ? -17.673 5.976 9.164 1.00 94.31 184 LEU A O 1
ATOM 1439 N N . ARG A 1 185 ? -17.418 8.006 10.046 1.00 92.12 185 ARG A N 1
ATOM 1440 C CA . ARG A 1 185 ? -18.299 7.750 11.197 1.00 92.12 185 ARG A CA 1
ATOM 1441 C C . ARG A 1 185 ? -19.698 7.306 10.793 1.00 92.12 185 ARG A C 1
ATOM 1443 O O . ARG A 1 185 ? -20.273 6.468 11.487 1.00 92.12 185 ARG A O 1
ATOM 1450 N N . LYS A 1 186 ? -20.217 7.832 9.685 1.00 90.94 186 LYS A N 1
ATOM 1451 C CA . LYS A 1 186 ? -21.547 7.506 9.161 1.00 90.94 186 LYS A CA 1
ATOM 1452 C C . LYS A 1 186 ? -21.545 6.317 8.200 1.00 90.94 186 LYS A C 1
ATOM 1454 O O . LYS A 1 186 ? -22.622 5.899 7.799 1.00 90.94 186 LYS A O 1
ATOM 1459 N N . GLU A 1 187 ? -20.381 5.784 7.827 1.00 94.38 187 GLU A N 1
ATOM 1460 C CA . GLU A 1 187 ? -20.274 4.702 6.845 1.00 94.38 187 GLU A CA 1
ATOM 1461 C C . GLU A 1 187 ? -20.845 3.395 7.430 1.00 94.38 187 GLU A C 1
ATOM 1463 O O . GLU A 1 187 ? -20.292 2.887 8.418 1.00 94.38 187 GLU A O 1
ATOM 1468 N N . PRO A 1 188 ? -21.953 2.863 6.874 1.00 93.62 188 PRO A N 1
ATOM 1469 C CA . PRO A 1 188 ? -22.602 1.658 7.383 1.00 93.62 188 PRO A CA 1
ATOM 1470 C C . PRO A 1 188 ? -21.838 0.368 7.080 1.00 93.62 188 PRO A C 1
ATOM 1472 O O . PRO A 1 188 ? -22.146 -0.649 7.692 1.00 93.62 188 PRO A O 1
ATOM 1475 N N . ARG A 1 189 ? -20.873 0.380 6.158 1.00 95.81 189 ARG A N 1
ATOM 1476 C CA . ARG A 1 189 ? -20.076 -0.795 5.789 1.00 95.81 189 ARG A CA 1
ATOM 1477 C C . ARG A 1 189 ? -18.787 -0.882 6.599 1.00 95.81 189 ARG A C 1
ATOM 1479 O O . ARG A 1 189 ? -18.363 0.072 7.254 1.00 95.81 189 ARG A O 1
ATOM 1486 N N . THR A 1 190 ? -18.147 -2.042 6.523 1.00 96.69 190 THR A N 1
ATOM 1487 C CA . THR A 1 190 ? -16.764 -2.217 6.972 1.00 96.69 190 THR A CA 1
ATOM 1488 C C . THR A 1 190 ? -15.845 -1.334 6.127 1.00 96.69 190 THR A C 1
ATOM 1490 O O . THR A 1 190 ? -15.995 -1.272 4.908 1.00 96.69 190 THR A O 1
ATOM 1493 N N . THR A 1 191 ? -14.894 -0.640 6.747 1.00 96.69 191 THR A N 1
ATOM 1494 C CA . THR A 1 191 ? -13.954 0.241 6.033 1.00 96.69 191 THR A CA 1
ATOM 1495 C C . THR A 1 191 ? -12.521 -0.182 6.298 1.00 96.69 191 THR A C 1
ATOM 1497 O O . THR A 1 191 ? -12.139 -0.366 7.447 1.00 96.69 191 THR A O 1
ATOM 1500 N N . VAL A 1 192 ? -11.710 -0.286 5.251 1.00 97.06 192 VAL A N 1
ATOM 1501 C CA . VAL A 1 192 ? -10.280 -0.584 5.345 1.00 97.06 192 VAL A CA 1
ATOM 1502 C C . VAL A 1 192 ? -9.469 0.685 5.119 1.00 97.06 192 VAL A C 1
ATOM 1504 O O . VAL A 1 192 ? -9.637 1.366 4.106 1.00 97.06 192 VAL A O 1
ATOM 1507 N N . ILE A 1 193 ? -8.577 0.976 6.059 1.00 95.94 193 ILE A N 1
ATOM 1508 C CA . ILE A 1 193 ? -7.627 2.084 6.046 1.00 95.94 193 ILE A CA 1
ATOM 1509 C C . ILE A 1 193 ? -6.214 1.500 6.107 1.00 95.94 193 ILE A C 1
ATOM 1511 O O . ILE A 1 193 ? -5.924 0.631 6.928 1.00 95.94 193 ILE A O 1
ATOM 1515 N N . MET A 1 194 ? -5.330 1.999 5.255 1.00 92.81 194 MET A N 1
ATOM 1516 C CA . MET A 1 194 ? -3.900 1.699 5.277 1.00 92.81 194 MET A CA 1
ATOM 1517 C C . MET A 1 194 ? -3.184 2.714 6.161 1.00 92.81 194 MET A C 1
ATOM 1519 O O . MET A 1 194 ? -3.515 3.903 6.124 1.00 92.81 194 MET A O 1
ATOM 1523 N N . GLU A 1 195 ? -2.191 2.282 6.940 1.00 90.75 195 GLU A N 1
ATOM 1524 C CA . GLU A 1 195 ? -1.390 3.226 7.716 1.00 90.75 195 GLU A CA 1
ATOM 1525 C C . GLU A 1 195 ? 0.055 2.767 7.957 1.00 90.75 195 GLU A C 1
ATOM 1527 O O . GLU A 1 195 ? 0.411 1.596 7.849 1.00 90.75 195 GLU A O 1
ATOM 1532 N N . THR A 1 196 ? 0.897 3.746 8.274 1.00 85.94 196 THR A N 1
ATOM 1533 C CA . THR A 1 196 ? 2.338 3.620 8.502 1.00 85.94 196 THR A CA 1
ATOM 1534 C C . THR A 1 196 ? 2.674 3.665 10.003 1.00 85.94 196 THR A C 1
ATOM 1536 O O . THR A 1 196 ? 1.948 4.290 10.787 1.00 85.94 196 THR A O 1
ATOM 1539 N N . PRO A 1 197 ? 3.809 3.083 10.441 1.00 83.50 197 PRO A N 1
ATOM 1540 C CA . PRO A 1 197 ? 4.149 2.950 11.868 1.00 83.50 197 PRO A CA 1
ATOM 1541 C C . PRO A 1 197 ? 4.294 4.288 12.573 1.00 83.50 197 PRO A C 1
ATOM 1543 O O . PRO A 1 197 ? 3.869 4.452 13.715 1.00 83.50 197 PRO A O 1
ATOM 1546 N N . TYR A 1 198 ? 4.855 5.269 11.873 1.00 85.06 198 TYR A N 1
ATOM 1547 C CA . TYR A 1 198 ? 5.114 6.595 12.420 1.00 85.06 198 TYR A CA 1
ATOM 1548 C C . TYR A 1 198 ? 3.831 7.393 12.671 1.00 85.06 198 TYR A C 1
ATOM 1550 O O . TYR A 1 198 ? 3.801 8.250 13.553 1.00 85.06 198 TYR A O 1
ATOM 1558 N N . ARG A 1 199 ? 2.763 7.113 11.914 1.00 89.38 199 ARG A N 1
ATOM 1559 C CA . ARG A 1 199 ? 1.491 7.843 11.992 1.00 89.38 199 ARG A CA 1
ATOM 1560 C C . ARG A 1 199 ? 0.425 7.127 12.812 1.00 89.38 199 ARG A C 1
ATOM 1562 O O . ARG A 1 199 ? -0.487 7.794 13.303 1.00 89.38 199 ARG A O 1
ATOM 1569 N N . LEU A 1 200 ? 0.543 5.812 13.001 1.00 89.62 200 LEU A N 1
ATOM 1570 C CA . LEU A 1 200 ? -0.479 4.971 13.628 1.00 89.62 200 LEU A CA 1
ATOM 1571 C C . LEU A 1 200 ? -0.991 5.528 14.963 1.00 89.62 200 LEU A C 1
ATOM 1573 O O . LEU A 1 200 ? -2.197 5.640 15.161 1.00 89.62 200 LEU A O 1
ATOM 1577 N N . ALA A 1 201 ? -0.093 5.925 15.868 1.00 90.00 201 ALA A N 1
ATOM 1578 C CA . ALA A 1 201 ? -0.486 6.435 17.182 1.00 90.00 201 ALA A CA 1
ATOM 1579 C C . ALA A 1 201 ? -1.304 7.737 17.091 1.00 90.00 201 ALA A C 1
ATOM 1581 O O . ALA A 1 201 ? -2.290 7.902 17.807 1.00 90.00 201 ALA A O 1
ATOM 1582 N N . GLN A 1 202 ? -0.927 8.655 16.195 1.00 92.56 202 GLN A N 1
ATOM 1583 C CA . GLN A 1 202 ? -1.667 9.901 15.985 1.00 92.56 202 GLN A CA 1
ATOM 1584 C C . GLN A 1 202 ? -3.033 9.630 15.347 1.00 92.56 202 GLN A C 1
ATOM 1586 O O . GLN A 1 202 ? -4.034 10.211 15.762 1.00 92.56 202 GLN A O 1
ATOM 1591 N N . VAL A 1 203 ? -3.085 8.714 14.379 1.00 94.12 203 VAL A N 1
ATOM 1592 C CA . VAL A 1 203 ? -4.334 8.303 13.731 1.00 94.12 203 VAL A CA 1
ATOM 1593 C C . VAL A 1 203 ? -5.268 7.629 14.729 1.00 94.12 203 VAL A C 1
ATOM 1595 O O . VAL A 1 203 ? -6.443 7.969 14.758 1.00 94.12 203 VAL A O 1
ATOM 1598 N N . LEU A 1 204 ? -4.772 6.753 15.604 1.00 93.31 204 LEU A N 1
ATOM 1599 C CA . LEU A 1 204 ? -5.582 6.129 16.654 1.00 93.31 204 LEU A CA 1
ATOM 1600 C C . LEU A 1 204 ? -6.123 7.141 17.667 1.00 93.31 204 LEU A C 1
ATOM 1602 O O . LEU A 1 204 ? -7.266 7.004 18.096 1.00 93.31 204 LEU A O 1
ATOM 1606 N N . LYS A 1 205 ? -5.354 8.183 18.007 1.00 94.31 205 LYS A N 1
ATOM 1607 C CA . LYS A 1 205 ? -5.849 9.303 18.828 1.00 94.31 205 LYS A CA 1
ATOM 1608 C C . LYS A 1 205 ? -6.981 10.054 18.131 1.00 94.31 205 LYS A C 1
ATOM 1610 O O . LYS A 1 205 ? -8.006 10.335 18.750 1.00 94.31 205 LYS A O 1
ATOM 1615 N N . ASP A 1 206 ? -6.822 10.345 16.843 1.00 95.88 206 ASP A N 1
ATOM 1616 C CA . ASP A 1 206 ? -7.849 11.031 16.061 1.00 95.88 206 ASP A CA 1
ATOM 1617 C C . ASP A 1 206 ? -9.098 10.135 15.880 1.00 95.88 206 ASP A C 1
ATOM 1619 O O . ASP A 1 206 ? -10.219 10.604 16.081 1.00 95.88 206 ASP A O 1
ATOM 1623 N N . LEU A 1 207 ? -8.927 8.830 15.634 1.00 94.75 207 LEU A N 1
ATOM 1624 C CA . LEU A 1 207 ? -10.001 7.828 15.630 1.00 94.75 207 LEU A CA 1
ATOM 1625 C C . LEU A 1 207 ? -10.737 7.802 16.980 1.00 94.75 207 LEU A C 1
ATOM 1627 O O . LEU A 1 207 ? -11.959 7.920 17.019 1.00 94.75 207 LEU A O 1
ATOM 1631 N N . ALA A 1 208 ? -10.017 7.720 18.099 1.00 93.56 208 ALA A N 1
ATOM 1632 C CA . ALA A 1 208 ? -10.626 7.755 19.428 1.00 93.56 208 ALA A CA 1
ATOM 1633 C C . ALA A 1 208 ? -11.423 9.047 19.655 1.00 93.56 208 ALA A C 1
ATOM 1635 O O . ALA A 1 208 ? -12.533 9.001 20.177 1.00 93.56 208 ALA A O 1
ATOM 1636 N N . SER A 1 209 ? -10.911 10.190 19.189 1.00 93.50 209 SER A N 1
ATOM 1637 C CA . SER A 1 209 ? -11.598 11.478 19.326 1.00 93.50 209 SER A CA 1
ATOM 1638 C C . SER A 1 209 ? -12.891 11.581 18.503 1.00 93.50 209 SER A C 1
ATOM 1640 O O . SER A 1 209 ? -13.837 12.245 18.924 1.00 93.50 209 SER A O 1
ATOM 1642 N N . VAL A 1 210 ? -12.956 10.925 17.337 1.00 93.12 210 VAL A N 1
ATOM 1643 C CA . VAL A 1 210 ? -14.103 11.019 16.416 1.00 93.12 210 VAL A CA 1
ATOM 1644 C C . VAL A 1 210 ? -15.143 9.929 16.676 1.00 93.12 210 VAL A C 1
ATOM 1646 O O . VAL A 1 210 ? -16.344 10.216 16.651 1.00 93.12 210 VAL A O 1
ATOM 1649 N N . PHE A 1 211 ? -14.701 8.692 16.907 1.00 89.38 211 PHE A N 1
ATOM 1650 C CA . PHE A 1 211 ? -15.568 7.520 17.065 1.00 89.38 211 PHE A CA 1
ATOM 1651 C C . PHE A 1 211 ? -15.848 7.168 18.533 1.00 89.38 211 PHE A C 1
ATOM 1653 O O . PHE A 1 211 ? -16.851 6.509 18.817 1.00 89.38 211 PHE A O 1
ATOM 1660 N N . GLY A 1 212 ? -15.007 7.607 19.475 1.00 76.88 212 GLY A N 1
ATOM 1661 C CA . GLY A 1 212 ? -15.102 7.217 20.883 1.00 76.88 212 GLY A CA 1
ATOM 1662 C C . GLY A 1 212 ? -15.049 5.697 21.068 1.00 76.88 212 GLY A C 1
ATOM 1663 O O . GLY A 1 212 ? -14.417 4.979 20.294 1.00 76.88 212 GLY A O 1
ATOM 1664 N N . GLU A 1 213 ? -15.772 5.195 22.067 1.00 78.25 213 GLU A N 1
ATOM 1665 C CA . GLU A 1 213 ? -15.909 3.753 22.340 1.00 78.25 213 GLU A CA 1
ATOM 1666 C C . GLU A 1 213 ? -17.005 3.079 21.493 1.00 78.25 213 GLU A C 1
ATOM 1668 O O . GLU A 1 213 ? -17.257 1.882 21.607 1.00 78.25 213 GLU A O 1
ATOM 1673 N N . SER A 1 214 ? -17.681 3.842 20.629 1.00 77.94 214 SER A N 1
ATOM 1674 C CA . SER A 1 214 ? -18.885 3.376 19.931 1.00 77.94 214 SER A CA 1
ATOM 1675 C C . SER A 1 214 ? -18.607 2.459 18.736 1.00 77.94 214 SER A C 1
ATOM 1677 O O . SER A 1 214 ? -19.504 1.733 18.302 1.00 77.94 214 SER A O 1
ATOM 1679 N N . ARG A 1 215 ? -17.376 2.469 18.203 1.00 88.25 215 ARG A N 1
ATOM 1680 C CA . ARG A 1 215 ? -17.006 1.719 16.997 1.00 88.25 215 ARG A CA 1
ATOM 1681 C C . ARG A 1 215 ? -15.783 0.849 17.246 1.00 88.25 215 ARG A C 1
ATOM 1683 O O . ARG A 1 215 ? -14.731 1.341 17.639 1.00 88.25 215 ARG A O 1
ATOM 1690 N N . ASN A 1 216 ? -15.939 -0.444 16.985 1.00 94.19 216 ASN A N 1
ATOM 1691 C CA . ASN A 1 216 ? -14.840 -1.397 17.049 1.00 94.19 216 ASN A CA 1
ATOM 1692 C C . ASN A 1 216 ? -14.010 -1.334 15.769 1.00 94.19 216 ASN A C 1
ATOM 1694 O O . ASN A 1 216 ? -14.538 -1.088 14.681 1.00 94.19 216 ASN A O 1
ATOM 1698 N N . LEU A 1 217 ? -12.723 -1.620 15.904 1.00 95.88 217 LEU A N 1
ATOM 1699 C CA . LEU A 1 217 ? -11.812 -1.806 14.790 1.00 95.88 217 LEU A CA 1
ATOM 1700 C C . LEU A 1 217 ? -10.895 -3.009 15.030 1.00 95.88 217 LEU A C 1
ATOM 1702 O O . LEU A 1 217 ? -10.758 -3.499 16.154 1.00 95.88 217 LEU A O 1
ATOM 1706 N N . CYS A 1 218 ? -10.280 -3.478 13.953 1.00 96.75 218 CYS A N 1
ATOM 1707 C CA . CYS A 1 218 ? -9.213 -4.462 13.944 1.00 96.75 218 CYS A CA 1
ATOM 1708 C C . CYS A 1 218 ? -7.965 -3.813 13.346 1.00 96.75 218 CYS A C 1
ATOM 1710 O O . CYS A 1 218 ? -8.062 -3.150 12.319 1.00 96.75 218 CYS A O 1
ATOM 1712 N N . ILE A 1 219 ? -6.800 -4.007 13.953 1.00 95.38 219 ILE A N 1
ATOM 1713 C CA . ILE A 1 219 ? -5.513 -3.645 13.356 1.00 95.38 219 ILE A CA 1
ATOM 1714 C C . ILE A 1 219 ? -4.799 -4.951 13.036 1.00 95.38 219 ILE A C 1
ATOM 1716 O O . ILE A 1 219 ? -4.540 -5.743 13.943 1.00 95.38 219 ILE A O 1
ATOM 1720 N N . ALA A 1 220 ? -4.536 -5.182 11.756 1.00 95.12 220 ALA A N 1
ATOM 1721 C CA . ALA A 1 220 ? -3.700 -6.270 11.282 1.00 95.12 220 ALA A CA 1
ATOM 1722 C C . ALA A 1 220 ? -2.248 -5.787 11.191 1.00 95.12 220 ALA A C 1
ATOM 1724 O O . ALA A 1 220 ? -1.985 -4.718 10.631 1.00 95.12 220 ALA A O 1
ATOM 1725 N N . PHE A 1 221 ? -1.338 -6.574 11.752 1.00 91.69 221 PHE A N 1
ATOM 1726 C CA . PHE A 1 221 ? 0.097 -6.318 11.813 1.00 91.69 221 PHE A CA 1
ATOM 1727 C C . PHE A 1 221 ? 0.811 -7.384 11.011 1.00 91.69 221 PHE A C 1
ATOM 1729 O O . PHE A 1 221 ? 0.485 -8.557 11.183 1.00 91.69 221 PHE A O 1
ATOM 1736 N N . ASP A 1 222 ? 1.787 -6.972 10.199 1.00 88.62 222 ASP A N 1
ATOM 1737 C CA . ASP A 1 222 ? 2.770 -7.879 9.600 1.00 88.62 222 ASP A CA 1
ATOM 1738 C C . ASP A 1 222 ? 2.124 -9.115 8.950 1.00 88.62 222 ASP A C 1
ATOM 1740 O O . ASP A 1 222 ? 2.576 -10.244 9.123 1.00 88.62 222 ASP A O 1
ATOM 1744 N N . VAL A 1 223 ? 1.015 -8.895 8.234 1.00 88.12 223 VAL A N 1
ATOM 1745 C CA . VAL A 1 223 ? 0.217 -9.960 7.616 1.00 88.12 223 VAL A CA 1
ATOM 1746 C C . VAL A 1 223 ? 1.129 -10.842 6.763 1.00 88.12 223 VAL A C 1
ATOM 1748 O O . VAL A 1 223 ? 1.892 -10.327 5.947 1.00 88.12 223 VAL A O 1
ATOM 1751 N N . THR A 1 224 ? 1.028 -12.160 6.934 1.00 87.81 224 THR A N 1
ATOM 1752 C CA . THR A 1 224 ? 1.873 -13.225 6.356 1.00 87.81 224 THR A CA 1
ATOM 1753 C C . THR A 1 224 ? 3.302 -13.368 6.902 1.00 87.81 224 THR A C 1
ATOM 1755 O O . THR A 1 224 ? 4.002 -14.300 6.503 1.00 87.81 224 THR A O 1
ATOM 1758 N N . LEU A 1 225 ? 3.751 -12.512 7.823 1.00 89.19 225 LEU A N 1
ATOM 1759 C CA . LEU A 1 225 ? 5.066 -12.628 8.462 1.00 89.19 225 LEU A CA 1
ATOM 1760 C C . LEU A 1 225 ? 4.980 -13.401 9.795 1.00 89.19 225 LEU A C 1
ATOM 1762 O O . LEU A 1 225 ? 3.902 -13.523 10.374 1.00 89.19 225 LEU A O 1
ATOM 1766 N N . PRO A 1 226 ? 6.108 -13.888 10.352 1.00 88.88 226 PRO A N 1
ATOM 1767 C CA . PRO A 1 226 ? 6.112 -14.597 11.639 1.00 88.88 226 PRO A CA 1
ATOM 1768 C C . PRO A 1 226 ? 5.570 -13.786 12.828 1.00 88.88 226 PRO A C 1
ATOM 1770 O O . PRO A 1 226 ? 5.204 -14.364 13.848 1.00 88.88 226 PRO A O 1
ATOM 1773 N N . THR A 1 227 ? 5.548 -12.456 12.714 1.00 88.88 227 THR A N 1
ATOM 1774 C CA . THR A 1 227 ? 5.026 -11.511 13.714 1.00 88.88 227 THR A CA 1
ATOM 1775 C C . THR A 1 227 ? 3.563 -11.123 13.479 1.00 88.88 227 THR A C 1
ATOM 1777 O O . THR A 1 227 ? 3.088 -10.169 14.100 1.00 88.88 227 THR A O 1
ATOM 1780 N N . GLU A 1 228 ? 2.854 -11.844 12.602 1.00 92.25 228 GLU A N 1
ATOM 1781 C CA . GLU A 1 228 ? 1.455 -11.580 12.270 1.00 92.25 228 GLU A CA 1
ATOM 1782 C C . GLU A 1 228 ? 0.570 -11.531 13.522 1.00 92.25 228 GLU A C 1
ATOM 1784 O O . GLU A 1 228 ? 0.574 -12.431 14.366 1.00 92.25 228 GLU A O 1
ATOM 1789 N N . GLU A 1 229 ? -0.242 -10.479 13.625 1.00 92.75 229 GLU A N 1
ATOM 1790 C CA . GLU A 1 229 ? -1.228 -10.358 14.692 1.00 92.75 229 GLU A CA 1
ATOM 1791 C C . GLU A 1 229 ? -2.445 -9.539 14.257 1.00 92.75 229 GLU A C 1
ATOM 1793 O O . GLU A 1 229 ? -2.353 -8.624 13.441 1.00 92.75 229 GLU A O 1
ATOM 1798 N N . PHE A 1 230 ? -3.596 -9.829 14.867 1.00 94.94 230 PHE A N 1
ATOM 1799 C CA . PHE A 1 230 ? -4.845 -9.099 14.658 1.00 94.94 230 PHE A CA 1
ATOM 1800 C C . PHE A 1 230 ? -5.395 -8.597 15.995 1.00 94.94 230 PHE A C 1
ATOM 1802 O O . PHE A 1 230 ? -5.987 -9.354 16.771 1.00 94.94 230 PHE A O 1
ATOM 1809 N N . LEU A 1 231 ? -5.230 -7.302 16.267 1.00 94.19 231 LEU A N 1
ATOM 1810 C CA . LEU A 1 231 ? -5.724 -6.673 17.492 1.00 94.19 231 LEU A CA 1
ATOM 1811 C C . LEU A 1 231 ? -7.124 -6.100 17.276 1.00 94.19 231 LEU A C 1
ATOM 1813 O O . LEU A 1 231 ? -7.305 -5.224 16.438 1.00 94.19 231 LEU A O 1
ATOM 1817 N N . ARG A 1 232 ? -8.105 -6.539 18.071 1.00 95.19 232 ARG A N 1
ATOM 1818 C CA . ARG A 1 232 ? -9.504 -6.080 17.994 1.00 95.19 232 ARG A CA 1
ATOM 1819 C C . ARG A 1 232 ? -9.902 -5.327 19.260 1.00 95.19 232 ARG A C 1
ATOM 1821 O O . ARG A 1 232 ? -9.528 -5.733 20.361 1.00 95.19 232 ARG A O 1
ATOM 1828 N N . GLY A 1 233 ? -10.669 -4.254 19.107 1.00 94.56 233 GLY A N 1
ATOM 1829 C CA . GLY A 1 233 ? -11.160 -3.449 20.226 1.00 94.56 233 GLY A CA 1
ATOM 1830 C C . GLY A 1 233 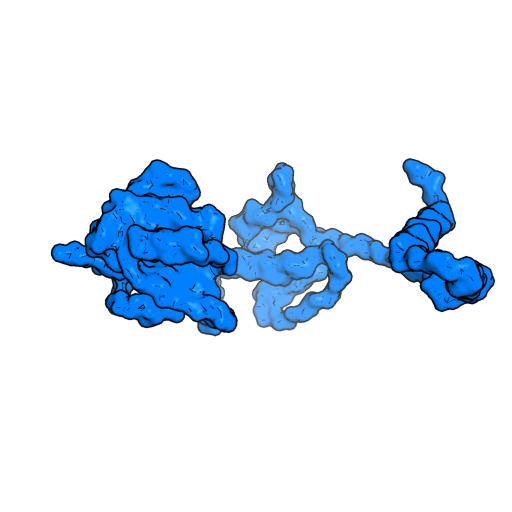? -11.630 -2.064 19.799 1.00 94.56 233 GLY A C 1
ATOM 1831 O O . GLY A 1 233 ? -11.786 -1.788 18.609 1.00 94.56 233 GLY A O 1
ATOM 1832 N N . THR A 1 234 ? -11.846 -1.183 20.773 1.00 93.88 234 THR A N 1
ATOM 1833 C CA . THR A 1 234 ? -12.108 0.237 20.505 1.00 93.88 234 THR A CA 1
ATOM 1834 C C . THR A 1 234 ? -10.800 0.971 20.163 1.00 93.88 234 THR A C 1
ATOM 1836 O O . THR A 1 234 ? -9.720 0.511 20.555 1.00 93.88 234 THR A O 1
ATOM 1839 N N . PRO A 1 235 ? -10.849 2.133 19.478 1.00 93.19 235 PRO A N 1
ATOM 1840 C CA . PRO A 1 235 ? -9.662 2.957 19.246 1.00 93.19 235 PRO A CA 1
ATOM 1841 C C . PRO A 1 235 ? -8.868 3.245 20.529 1.00 93.19 235 PRO A C 1
ATOM 1843 O O . PRO A 1 235 ? -7.641 3.157 20.533 1.00 93.19 235 PRO A O 1
ATOM 1846 N N . THR A 1 236 ? -9.566 3.532 21.632 1.00 91.62 236 THR A N 1
ATOM 1847 C CA . THR A 1 236 ? -8.969 3.833 22.941 1.00 91.62 236 THR A CA 1
ATOM 1848 C C . THR A 1 236 ? -8.240 2.628 23.535 1.00 91.62 236 THR A C 1
ATOM 1850 O O . THR A 1 236 ? -7.148 2.767 24.093 1.00 91.62 236 THR A O 1
ATOM 1853 N N . ASP A 1 237 ? -8.809 1.427 23.418 1.00 92.00 237 ASP A N 1
ATOM 1854 C CA . ASP A 1 237 ? -8.175 0.202 23.919 1.00 92.00 237 ASP A CA 1
ATOM 1855 C C . ASP A 1 237 ? -6.912 -0.136 23.139 1.00 92.00 237 ASP A C 1
ATOM 1857 O O . ASP A 1 237 ? -5.883 -0.493 23.716 1.00 92.00 237 ASP A O 1
ATOM 1861 N N . LEU A 1 238 ? -6.986 0.002 21.819 1.00 92.00 238 LEU A N 1
ATOM 1862 C CA . LEU A 1 238 ? -5.893 -0.341 20.923 1.00 92.00 238 LEU A CA 1
ATOM 1863 C C . LEU A 1 238 ? -4.752 0.669 21.007 1.00 92.00 238 LEU A C 1
ATOM 1865 O O . LEU A 1 238 ? -3.593 0.258 21.018 1.00 92.00 238 LEU A O 1
ATOM 1869 N N . LEU A 1 239 ? -5.060 1.956 21.188 1.00 90.31 239 LEU A N 1
ATOM 1870 C CA . LEU A 1 239 ? -4.058 2.973 21.497 1.00 90.31 239 LEU A CA 1
ATOM 1871 C C . LEU A 1 239 ? -3.282 2.614 22.776 1.00 90.31 239 LEU A C 1
ATOM 1873 O O . LEU A 1 239 ? -2.055 2.567 22.749 1.00 90.31 239 LEU A O 1
ATOM 1877 N N . ARG A 1 240 ? -3.981 2.263 23.866 1.00 88.88 240 ARG A N 1
ATOM 1878 C CA . ARG A 1 240 ? -3.343 1.861 25.136 1.00 88.88 240 ARG A CA 1
ATOM 1879 C C . ARG A 1 240 ? -2.458 0.621 24.993 1.00 88.88 240 ARG A C 1
ATOM 1881 O O . ARG A 1 240 ? -1.413 0.537 25.637 1.00 88.88 240 ARG A O 1
ATOM 1888 N N . ARG A 1 241 ? -2.867 -0.361 24.182 1.00 87.88 241 ARG A N 1
ATOM 1889 C CA . ARG A 1 241 ? -2.066 -1.573 23.927 1.00 87.88 241 ARG A CA 1
ATOM 1890 C C . ARG A 1 241 ? -0.800 -1.2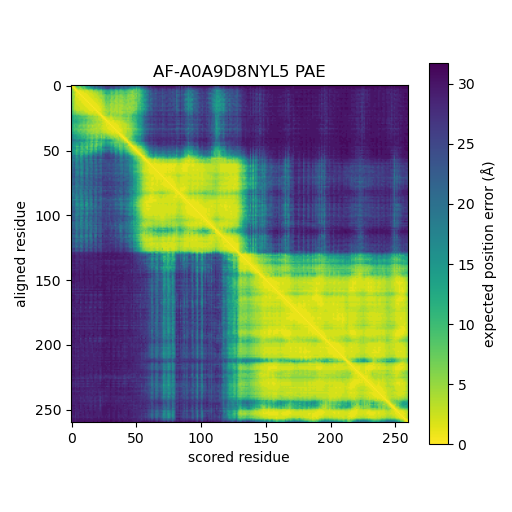56 23.132 1.00 87.88 241 ARG A C 1
ATOM 1892 O O . ARG A 1 241 ? 0.270 -1.746 23.484 1.00 87.88 241 ARG A O 1
ATOM 1899 N N . LEU A 1 242 ? -0.908 -0.406 22.114 1.00 85.00 242 LEU A N 1
ATOM 1900 C CA . LEU A 1 242 ? 0.211 -0.050 21.241 1.00 85.00 242 LEU A CA 1
ATOM 1901 C C . LEU A 1 242 ? 1.194 0.940 21.874 1.00 85.00 242 LEU A C 1
ATOM 1903 O O . LEU A 1 242 ? 2.381 0.891 21.569 1.00 85.00 242 LEU A O 1
ATOM 1907 N N . GLU A 1 243 ? 0.756 1.783 22.810 1.00 82.06 243 GLU A N 1
ATOM 1908 C CA . GLU A 1 243 ? 1.676 2.617 23.597 1.00 82.06 243 GLU A CA 1
ATOM 1909 C C . GLU A 1 243 ? 2.624 1.774 24.466 1.00 82.06 243 GLU A C 1
ATOM 1911 O O . GLU A 1 243 ? 3.783 2.145 24.653 1.00 82.06 243 GLU A O 1
ATOM 1916 N N . LYS A 1 244 ? 2.167 0.608 24.944 1.00 76.31 244 LYS A N 1
ATOM 1917 C CA . LYS A 1 244 ? 2.992 -0.334 25.720 1.00 76.31 244 LYS A CA 1
ATOM 1918 C C . LYS A 1 244 ? 3.924 -1.182 24.852 1.00 76.31 244 LYS A C 1
ATOM 1920 O O . LYS A 1 244 ? 4.918 -1.694 25.357 1.00 76.31 244 LYS A O 1
ATOM 1925 N N . GLN A 1 245 ? 3.609 -1.347 23.569 1.00 71.44 245 GLN A N 1
ATOM 1926 C CA . GLN A 1 245 ? 4.354 -2.184 22.631 1.00 71.44 245 GLN A CA 1
ATOM 1927 C C . GLN A 1 245 ? 4.613 -1.403 21.342 1.00 71.44 245 GLN A C 1
ATOM 1929 O O . GLN A 1 245 ? 3.822 -1.459 20.401 1.00 71.44 245 GLN A O 1
ATOM 1934 N N . LYS A 1 246 ? 5.736 -0.676 21.281 1.00 68.50 246 LYS A N 1
ATOM 1935 C CA . LYS A 1 246 ? 6.149 -0.002 20.043 1.00 68.50 246 LYS A CA 1
ATOM 1936 C C . LYS A 1 246 ? 6.445 -1.046 18.968 1.00 68.50 246 LYS A C 1
ATOM 1938 O O . LYS A 1 246 ? 7.396 -1.811 19.103 1.00 68.50 246 LYS A O 1
ATOM 1943 N N . ARG A 1 247 ? 5.659 -1.038 17.892 1.00 71.94 247 ARG A N 1
ATOM 1944 C CA . ARG A 1 247 ? 5.838 -1.926 16.737 1.00 71.94 247 ARG A CA 1
ATOM 1945 C C . ARG A 1 247 ? 6.315 -1.154 15.516 1.00 71.94 247 ARG A C 1
ATOM 1947 O O . ARG A 1 247 ? 5.925 -0.006 15.306 1.00 71.94 247 ARG A O 1
ATOM 1954 N N . LYS A 1 248 ? 7.167 -1.799 14.724 1.00 71.75 248 LYS A N 1
ATOM 1955 C CA . LYS A 1 248 ? 7.609 -1.344 13.403 1.00 71.75 248 LYS A CA 1
ATOM 1956 C C . LYS A 1 248 ? 7.055 -2.347 12.397 1.00 71.75 248 LYS A C 1
ATOM 1958 O O . LYS A 1 248 ? 7.249 -3.533 12.613 1.00 71.75 248 LYS A O 1
ATOM 1963 N N . GLY A 1 249 ? 6.370 -1.877 11.363 1.00 73.06 249 GLY A N 1
ATOM 1964 C CA . GLY A 1 249 ? 5.712 -2.736 10.380 1.00 73.06 249 GLY A CA 1
ATOM 1965 C C . GLY A 1 249 ? 4.720 -1.946 9.536 1.00 73.06 249 GLY A C 1
ATOM 1966 O O . GLY A 1 249 ? 4.653 -0.723 9.663 1.00 73.06 249 GLY A O 1
ATOM 1967 N N . GLU A 1 250 ? 3.956 -2.632 8.697 1.00 75.62 250 GLU A N 1
ATOM 1968 C CA . GLU A 1 250 ? 2.812 -2.063 7.975 1.00 75.62 250 GLU A CA 1
ATOM 1969 C C . GLU A 1 250 ? 1.509 -2.425 8.692 1.00 75.62 250 GLU A C 1
ATOM 1971 O O . GLU A 1 250 ? 1.397 -3.500 9.287 1.00 75.62 250 GLU A O 1
ATOM 1976 N N . PHE A 1 251 ? 0.518 -1.529 8.648 1.00 88.75 251 PHE A N 1
ATOM 1977 C CA . PHE A 1 251 ? -0.743 -1.721 9.362 1.00 88.75 251 PHE A CA 1
ATOM 1978 C C . PHE A 1 251 ? -1.916 -1.621 8.405 1.00 88.75 251 PHE A C 1
ATOM 1980 O O . PHE A 1 251 ? -2.037 -0.666 7.631 1.00 88.75 251 PHE A O 1
ATOM 1987 N N . VAL A 1 252 ? -2.833 -2.573 8.543 1.00 95.00 252 VAL A N 1
ATOM 1988 C CA . VAL A 1 252 ? -4.160 -2.486 7.940 1.00 95.00 252 VAL A CA 1
ATOM 1989 C C . VAL A 1 252 ? -5.168 -2.305 9.064 1.00 95.00 252 VAL A C 1
ATOM 1991 O O . VAL A 1 252 ? -5.314 -3.160 9.935 1.00 95.00 252 VAL A O 1
ATOM 1994 N N . ILE A 1 253 ? -5.853 -1.168 9.066 1.00 96.06 253 ILE A N 1
ATOM 1995 C CA . ILE A 1 253 ? -6.897 -0.837 10.030 1.00 96.06 253 ILE A CA 1
ATOM 1996 C C . ILE A 1 253 ? -8.241 -1.151 9.380 1.00 96.06 253 ILE A C 1
ATOM 1998 O O . ILE A 1 253 ? -8.628 -0.527 8.398 1.00 96.06 253 ILE A O 1
ATOM 2002 N N . VAL A 1 254 ? -8.982 -2.092 9.947 1.00 97.50 254 VAL A N 1
ATOM 2003 C CA . VAL A 1 254 ? -10.341 -2.425 9.526 1.00 97.50 254 VAL A CA 1
ATOM 2004 C C . VAL A 1 254 ? -11.318 -1.849 10.543 1.00 97.50 254 VAL A C 1
ATOM 2006 O O . VAL A 1 254 ? -11.388 -2.306 11.680 1.00 97.50 254 VAL A O 1
ATOM 2009 N N . LEU A 1 255 ? -12.072 -0.831 10.151 1.00 96.56 255 LEU A N 1
ATOM 2010 C CA . LEU A 1 255 ? -13.174 -0.286 10.931 1.00 96.56 255 LEU A CA 1
ATOM 2011 C C . LEU A 1 255 ? -14.401 -1.177 10.737 1.00 96.56 255 LEU A C 1
ATOM 2013 O O . LEU A 1 255 ? -14.841 -1.378 9.604 1.00 96.56 255 LEU A O 1
ATOM 2017 N N . GLY A 1 256 ? -14.992 -1.660 11.832 1.00 95.31 256 GLY A N 1
ATOM 2018 C CA . GLY A 1 256 ? -16.296 -2.324 11.770 1.00 95.31 256 GLY A CA 1
ATOM 2019 C C . GLY A 1 256 ? -17.382 -1.361 11.284 1.00 95.31 256 GLY A C 1
ATOM 2020 O O . GLY A 1 256 ? -17.119 -0.165 11.245 1.00 95.31 256 GLY A O 1
ATOM 2021 N N . PRO A 1 257 ? -18.583 -1.826 10.914 1.00 93.38 257 PRO A N 1
ATOM 2022 C CA . PRO A 1 257 ? -19.673 -0.984 10.406 1.00 93.38 257 PRO A CA 1
ATOM 2023 C C . PRO A 1 257 ? -20.198 0.031 11.437 1.00 93.38 257 PRO A C 1
ATOM 2025 O O . PRO A 1 257 ? -20.017 -0.140 12.647 1.00 93.38 257 PRO A O 1
ATOM 2028 N N . ALA A 1 258 ? -20.863 1.099 10.971 1.00 88.31 258 ALA A N 1
ATOM 2029 C CA . ALA A 1 258 ? -21.553 2.026 11.871 1.00 88.31 258 ALA A CA 1
ATOM 2030 C C . ALA A 1 258 ? -22.638 1.255 12.623 1.00 88.31 258 ALA A C 1
ATOM 2032 O O . ALA A 1 258 ? -23.478 0.600 12.003 1.00 88.31 258 ALA A O 1
ATOM 2033 N N . ARG A 1 259 ? -22.637 1.336 13.956 1.00 75.06 259 ARG A N 1
ATOM 2034 C CA . ARG A 1 259 ? -23.771 0.835 14.735 1.00 75.06 259 ARG A CA 1
ATOM 2035 C C . ARG A 1 259 ? -24.980 1.722 14.425 1.00 75.06 259 ARG A C 1
ATOM 2037 O O . ARG A 1 259 ? -24.846 2.946 14.444 1.00 75.06 259 ARG A O 1
ATOM 2044 N N . ARG A 1 260 ? -26.100 1.087 14.068 1.00 57.81 260 ARG A N 1
ATOM 2045 C CA . ARG A 1 260 ? -27.402 1.750 13.929 1.00 57.81 260 ARG A CA 1
ATOM 2046 C C . ARG A 1 260 ? -27.867 2.302 15.269 1.00 57.81 260 ARG A C 1
ATOM 2048 O O . ARG A 1 260 ? -27.552 1.656 16.294 1.00 57.81 260 ARG A O 1
#